Protein AF-A0A2X2UVD4-F1 (afdb_monomer_lite)

Radius of gyration: 29.6 Å; chains: 1; bounding box: 81×45×85 Å

Secondary structure (DSSP, 8-state):
---EEEEESS-GGGT--PPEEEE-PPPTT-SSEEEEEHHHHHHHHSSS--TT-EEEETTEEEEEEEEES-SS-EEEEEPPTT--PPPS-------SS-HHHHHHHHHHHTT-TT-----HHHHHHHHHHHHTHHHHHHHHHHHHHHHHHHHHHTT-HHHHHHHHHHHHHHHHHHHHTT-PPPPPGGG--SSTT-HHHHHHHHHHHHHHHHHHHHS---HHHHHHHHHHHHHHHHHHHHHHHHHHHHHH----SHHHHHHHHHHHHHHHHHHHHHHHHHH-----HHHHHHHHHHHHHHHHHHHHHHHHHTSTTTTTHHHHHHHHTT--

Organism: NCBI:txid1531

Structure (mmCIF, N/CA/C/O backbone):
data_AF-A0A2X2UVD4-F1
#
_entry.id   AF-A0A2X2UVD4-F1
#
loop_
_atom_site.group_PDB
_atom_site.id
_atom_site.type_symbol
_atom_site.label_atom_id
_atom_site.label_alt_id
_atom_site.label_comp_id
_atom_site.label_asym_id
_atom_site.label_entity_id
_atom_site.label_seq_id
_atom_site.pdbx_PDB_ins_code
_atom_site.Cartn_x
_atom_site.Cartn_y
_atom_site.Cartn_z
_atom_site.occupancy
_atom_site.B_iso_or_equiv
_atom_site.auth_seq_id
_atom_site.auth_comp_id
_atom_site.auth_asym_id
_atom_site.auth_atom_id
_atom_site.pdbx_PDB_model_num
ATOM 1 N N . MET A 1 1 ? -3.268 -0.898 34.537 1.00 65.69 1 MET A N 1
ATOM 2 C CA . MET A 1 1 ? -2.758 -1.127 33.171 1.00 65.69 1 MET A CA 1
ATOM 3 C C . MET A 1 1 ? -3.600 -0.281 32.242 1.00 65.69 1 MET A C 1
ATOM 5 O O . MET A 1 1 ? -4.811 -0.281 32.417 1.00 65.69 1 MET A O 1
ATOM 9 N N . ILE A 1 2 ? -2.975 0.483 31.353 1.00 76.50 2 ILE A N 1
ATOM 10 C CA . ILE A 1 2 ? -3.685 1.289 30.356 1.00 76.50 2 ILE A CA 1
ATOM 11 C C . ILE A 1 2 ? -3.611 0.487 29.061 1.00 76.50 2 ILE A C 1
ATOM 13 O O . ILE A 1 2 ? -2.515 0.135 28.635 1.00 76.50 2 ILE A O 1
ATOM 17 N N . ALA A 1 3 ? -4.765 0.130 28.512 1.00 82.44 3 ALA A N 1
ATOM 18 C CA . ALA A 1 3 ? -4.885 -0.533 27.222 1.00 82.44 3 ALA A CA 1
ATOM 19 C C . ALA A 1 3 ? -5.728 0.360 26.316 1.00 82.44 3 ALA A C 1
ATOM 21 O O . ALA A 1 3 ? -6.682 0.982 26.788 1.00 82.44 3 ALA A O 1
ATOM 22 N N . ASP A 1 4 ? -5.369 0.423 25.041 1.00 87.31 4 ASP A N 1
ATOM 23 C CA . ASP A 1 4 ? -6.100 1.210 24.057 1.00 87.31 4 ASP A CA 1
ATOM 24 C C . ASP A 1 4 ? -7.362 0.449 23.621 1.00 87.31 4 ASP A C 1
ATOM 26 O O . ASP A 1 4 ? -7.283 -0.677 23.115 1.00 87.31 4 ASP A O 1
ATOM 30 N N . ALA A 1 5 ? -8.532 1.032 23.884 1.00 88.94 5 ALA A N 1
ATOM 31 C CA . ALA A 1 5 ? -9.825 0.427 23.590 1.00 88.94 5 ALA A CA 1
ATOM 32 C C . ALA A 1 5 ? -10.406 1.007 22.305 1.00 88.94 5 ALA A C 1
ATOM 34 O O . ALA A 1 5 ? -10.943 2.113 22.284 1.00 88.94 5 ALA A O 1
ATOM 35 N N . VAL A 1 6 ? -10.335 0.222 21.232 1.00 89.62 6 VAL A N 1
ATOM 36 C CA . VAL A 1 6 ? -10.859 0.608 19.926 1.00 89.62 6 VAL A CA 1
ATOM 37 C C . VAL A 1 6 ? -12.325 0.205 19.828 1.00 89.62 6 VAL A C 1
ATOM 39 O O . VAL A 1 6 ? -12.680 -0.979 19.802 1.00 89.62 6 VAL A O 1
ATOM 42 N N . LEU A 1 7 ? -13.177 1.224 19.770 1.00 90.25 7 LEU A N 1
ATOM 43 C CA . LEU A 1 7 ? -14.612 1.093 19.564 1.00 90.25 7 LEU A CA 1
ATOM 44 C C . LEU A 1 7 ? -14.908 1.037 18.070 1.00 90.25 7 LEU A C 1
ATOM 46 O O . LEU A 1 7 ? -14.503 1.925 17.321 1.00 90.25 7 LEU A O 1
ATOM 50 N N . VAL A 1 8 ? -15.606 -0.010 17.636 1.00 90.06 8 VAL A N 1
ATOM 51 C CA . VAL A 1 8 ? -15.901 -0.243 16.219 1.00 90.06 8 VAL A CA 1
ATOM 52 C C .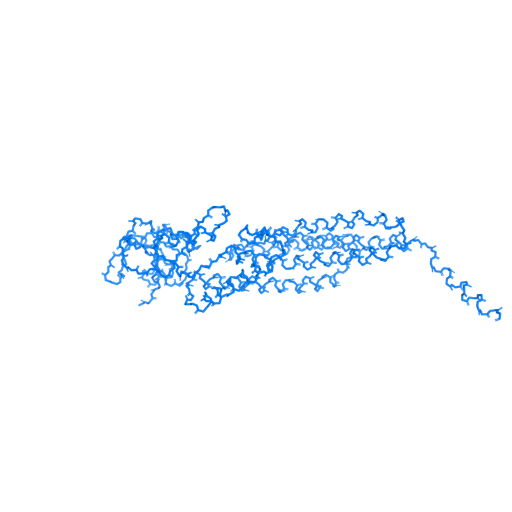 VAL A 1 8 ? -17.382 -0.523 16.034 1.00 90.06 8 VAL A C 1
ATOM 54 O O . VAL A 1 8 ? -18.022 -1.130 16.886 1.00 90.06 8 VAL A O 1
ATOM 57 N N . PHE A 1 9 ? -17.918 -0.105 14.894 1.00 89.75 9 PHE A N 1
ATOM 58 C CA . PHE A 1 9 ? -19.210 -0.557 14.406 1.00 89.75 9 PHE A CA 1
ATOM 59 C C . PHE A 1 9 ? -19.046 -1.038 12.964 1.00 89.75 9 PHE A C 1
ATOM 61 O O . PHE A 1 9 ? -18.646 -0.260 12.100 1.00 89.75 9 PHE A O 1
ATOM 68 N N . GLY A 1 10 ? -19.334 -2.316 12.716 1.00 89.00 10 GLY A N 1
ATOM 69 C CA . GLY A 1 10 ? -19.130 -2.958 11.411 1.00 89.00 10 GLY A CA 1
ATOM 70 C C . GLY A 1 10 ? -18.010 -3.998 11.442 1.00 89.00 10 GLY A C 1
ATOM 71 O O . GLY A 1 10 ? -17.769 -4.618 12.480 1.00 89.00 10 GLY A O 1
ATOM 72 N N . ASP A 1 11 ? -17.345 -4.225 10.308 1.00 88.44 11 ASP A N 1
ATOM 73 C CA . ASP A 1 11 ? -16.245 -5.189 10.227 1.00 88.44 11 ASP A CA 1
ATOM 74 C C . ASP A 1 11 ? -14.942 -4.571 10.759 1.00 88.44 11 ASP A C 1
ATOM 76 O O . ASP A 1 11 ? -14.428 -3.587 10.227 1.00 88.44 11 ASP A O 1
ATOM 80 N N . CYS A 1 12 ? -14.368 -5.165 11.810 1.00 88.19 12 CYS A N 1
ATOM 81 C CA . CYS A 1 12 ? -13.080 -4.725 12.348 1.00 88.19 12 CYS A CA 1
ATOM 82 C C . CYS A 1 12 ? -11.950 -4.825 11.311 1.00 88.19 12 CYS A C 1
ATOM 84 O O . CYS A 1 12 ? -10.985 -4.069 11.391 1.00 88.19 12 CYS A O 1
ATOM 86 N N . ARG A 1 13 ? -12.062 -5.725 10.328 1.00 87.38 13 ARG A N 1
ATOM 87 C CA . ARG A 1 13 ? -11.041 -5.918 9.287 1.00 87.38 13 ARG A CA 1
ATOM 88 C C . ARG A 1 13 ? -10.910 -4.729 8.341 1.00 87.38 13 ARG A C 1
ATOM 90 O O . ARG A 1 13 ? -9.870 -4.593 7.707 1.00 87.38 13 ARG A O 1
ATOM 97 N N . ASP A 1 14 ? -11.904 -3.847 8.284 1.00 84.88 14 ASP A N 1
ATOM 98 C CA . ASP A 1 14 ? -11.819 -2.637 7.463 1.00 84.88 14 ASP A CA 1
ATOM 99 C C . ASP A 1 14 ? -10.817 -1.619 8.032 1.00 84.88 14 ASP A C 1
ATOM 101 O O . ASP A 1 14 ? -10.274 -0.801 7.287 1.00 84.88 14 ASP A O 1
ATOM 105 N N . ILE A 1 15 ? -10.534 -1.679 9.340 1.00 84.62 15 ILE A N 1
ATOM 106 C CA . ILE A 1 15 ? -9.679 -0.710 10.042 1.00 84.62 15 ILE A CA 1
ATOM 107 C C . ILE A 1 15 ? -8.357 -1.293 10.555 1.00 84.62 15 ILE A C 1
ATOM 109 O O . ILE A 1 15 ? -7.512 -0.538 11.033 1.00 84.62 15 ILE A O 1
ATOM 113 N N . THR A 1 16 ? -8.155 -2.609 10.487 1.00 84.38 16 THR A N 1
ATOM 114 C CA . THR A 1 16 ? -6.898 -3.240 10.905 1.00 84.38 16 THR A CA 1
ATOM 115 C C . THR A 1 16 ? -6.519 -4.414 10.013 1.00 84.38 16 THR A C 1
ATOM 117 O O . THR A 1 16 ? -7.356 -5.216 9.608 1.00 84.38 16 THR A O 1
ATOM 120 N N . THR A 1 17 ? -5.218 -4.542 9.760 1.00 82.25 17 THR A N 1
ATOM 121 C CA . THR A 1 17 ? -4.594 -5.682 9.077 1.00 82.25 17 THR A CA 1
ATOM 122 C C . THR A 1 17 ? -3.968 -6.679 10.057 1.00 82.25 17 THR A C 1
ATOM 124 O O . THR A 1 17 ? -3.177 -7.531 9.650 1.00 82.25 17 THR A O 1
ATOM 127 N N . ALA A 1 18 ? -4.281 -6.575 11.355 1.00 85.25 18 ALA A N 1
ATOM 128 C CA . ALA A 1 18 ? -3.698 -7.432 12.378 1.00 85.25 18 ALA A CA 1
ATOM 129 C C . ALA A 1 18 ? -4.021 -8.917 12.135 1.00 85.25 18 ALA A C 1
ATOM 131 O O . ALA A 1 18 ? -5.153 -9.311 11.845 1.00 85.25 18 ALA A O 1
ATOM 132 N N . ILE A 1 19 ? -2.996 -9.759 12.281 1.00 88.38 19 ILE A N 1
ATOM 133 C CA . ILE A 1 19 ? -3.098 -11.203 12.058 1.00 88.38 19 ILE A CA 1
ATOM 134 C C . ILE A 1 19 ? -3.676 -11.862 13.312 1.00 88.38 19 ILE A C 1
ATOM 136 O O . ILE A 1 19 ? -3.118 -11.722 14.400 1.00 88.38 19 ILE A O 1
ATOM 140 N N . MET A 1 20 ? -4.760 -12.624 13.166 1.00 92.75 20 MET A N 1
ATOM 141 C CA . MET A 1 20 ? -5.322 -13.419 14.262 1.00 92.75 20 MET A CA 1
ATOM 142 C C . MET A 1 20 ? -4.413 -14.611 14.581 1.00 92.75 20 MET A C 1
ATOM 144 O O . MET A 1 20 ? -4.066 -15.383 13.691 1.00 92.75 20 MET A O 1
ATOM 148 N N . ILE A 1 21 ? -4.057 -14.774 15.854 1.00 94.00 21 ILE A N 1
ATOM 149 C CA . ILE A 1 21 ? -3.367 -15.963 16.377 1.00 94.00 21 ILE A CA 1
ATOM 150 C C . ILE A 1 21 ? -4.410 -17.019 16.755 1.00 94.00 21 ILE A C 1
ATOM 152 O O . ILE A 1 21 ? -4.291 -18.181 16.379 1.00 94.00 21 ILE A O 1
ATOM 156 N N . TYR A 1 22 ? -5.461 -16.588 17.458 1.00 94.00 22 TYR A N 1
ATOM 157 C CA . TYR A 1 22 ? -6.553 -17.439 17.921 1.00 94.00 22 TYR A CA 1
ATOM 158 C C . TYR A 1 22 ? -7.903 -16.758 17.699 1.00 94.00 22 TYR A C 1
ATOM 160 O O . TYR A 1 22 ? -8.024 -15.545 17.870 1.00 94.00 22 TYR A O 1
ATOM 168 N N . GLY A 1 23 ? -8.934 -17.540 17.375 1.00 94.56 23 GLY A N 1
ATOM 169 C CA . GLY A 1 23 ? -10.308 -17.048 17.239 1.00 94.56 23 GLY A CA 1
ATOM 170 C C . GLY A 1 23 ? -10.490 -16.000 16.133 1.00 94.56 23 GLY A C 1
ATOM 171 O O . GLY A 1 23 ? -9.834 -16.052 15.091 1.00 94.56 23 GLY A O 1
ATOM 172 N N . SER A 1 24 ? -11.402 -15.052 16.350 1.00 93.56 24 SER A N 1
ATOM 173 C CA . SER A 1 24 ? -11.730 -13.992 15.387 1.00 93.56 24 SER A CA 1
ATOM 174 C C . SER A 1 24 ? -12.016 -12.656 16.075 1.00 93.56 24 SER A C 1
ATOM 176 O O . SER A 1 24 ? -12.238 -12.595 17.284 1.00 93.56 24 SER A O 1
ATOM 178 N N . PHE A 1 25 ? -12.053 -11.578 15.289 1.00 94.06 25 PHE A N 1
ATOM 179 C CA . PHE A 1 25 ? -12.653 -10.320 15.733 1.00 94.06 25 PHE A CA 1
ATOM 180 C C . PHE A 1 25 ? -14.136 -10.518 16.101 1.00 94.06 25 PHE A C 1
ATOM 182 O O . PHE A 1 25 ? -14.784 -11.412 15.536 1.00 94.06 25 PHE A O 1
ATOM 189 N N . PRO A 1 26 ? -14.678 -9.720 17.042 1.00 93.31 26 PRO A N 1
ATOM 190 C CA . PRO A 1 26 ? -16.095 -9.768 17.379 1.00 93.31 26 PRO A CA 1
ATOM 191 C C . PRO A 1 26 ? -16.939 -9.373 16.161 1.00 93.31 26 PRO A C 1
ATOM 193 O O . PRO A 1 26 ? -16.714 -8.330 15.542 1.00 93.31 26 PRO A O 1
ATOM 196 N N . ALA A 1 27 ? -17.916 -10.215 15.820 1.00 90.81 27 ALA A N 1
ATOM 197 C CA . ALA A 1 27 ? -18.886 -9.918 14.769 1.00 90.81 27 ALA A CA 1
ATOM 198 C C . ALA A 1 27 ? -19.737 -8.701 15.156 1.00 90.81 27 ALA A C 1
ATOM 200 O O . ALA A 1 27 ? -19.943 -8.464 16.339 1.00 90.81 27 ALA A O 1
ATOM 201 N N . GLN A 1 28 ? -20.303 -7.983 14.183 1.00 87.94 28 GLN A N 1
ATOM 202 C CA . GLN A 1 28 ? -21.104 -6.769 14.419 1.00 87.94 28 GLN A CA 1
ATOM 203 C C . GLN A 1 28 ? -22.229 -6.950 15.461 1.00 87.94 28 GLN A C 1
ATOM 205 O O . GLN A 1 28 ? -22.546 -6.036 16.220 1.00 87.94 28 GLN A O 1
ATOM 210 N N . SER A 1 29 ? -22.829 -8.141 15.524 1.00 88.25 29 SER A N 1
ATOM 211 C CA . SER A 1 29 ? -23.883 -8.477 16.487 1.00 88.25 29 SER A CA 1
ATOM 212 C C . SER A 1 29 ? -23.370 -8.849 17.885 1.00 88.25 29 SER A C 1
ATOM 214 O O . SER A 1 29 ? -24.167 -8.953 18.815 1.00 88.25 29 SER A O 1
ATOM 216 N N . ASP A 1 30 ? -22.069 -9.091 18.060 1.00 90.19 30 ASP A N 1
ATOM 217 C CA . ASP A 1 30 ? -21.481 -9.539 19.324 1.00 90.19 30 ASP A CA 1
ATOM 218 C C . ASP A 1 30 ? -21.046 -8.360 20.194 1.00 90.19 30 ASP A C 1
ATOM 220 O O . ASP A 1 30 ? -19.895 -7.933 20.206 1.00 90.19 30 ASP A O 1
ATOM 224 N N . GLN A 1 31 ? -22.005 -7.870 20.973 1.00 86.12 31 GLN A N 1
ATOM 225 C CA . GLN A 1 31 ? -21.834 -6.753 21.905 1.00 86.12 31 GLN A CA 1
ATOM 226 C C . GLN A 1 31 ? -21.163 -7.167 23.225 1.00 86.12 31 GLN A C 1
ATOM 228 O O . GLN A 1 31 ? -20.812 -6.321 24.040 1.00 86.12 31 GLN A O 1
ATOM 233 N N . SER A 1 32 ? -20.999 -8.473 23.452 1.00 90.75 32 SER A N 1
ATOM 234 C CA . SER A 1 32 ? -20.383 -9.032 24.664 1.00 90.75 32 SER A CA 1
ATOM 235 C C . SER A 1 32 ? -18.941 -9.486 24.445 1.00 90.75 32 SER A C 1
ATOM 237 O O . SER A 1 32 ? -18.229 -9.793 25.401 1.00 90.75 32 SER A O 1
ATOM 239 N N . GLY A 1 33 ? -18.526 -9.574 23.183 1.00 93.56 33 GLY A N 1
ATOM 240 C CA . GLY A 1 33 ? -17.227 -10.069 22.775 1.00 93.56 33 GLY A CA 1
ATOM 241 C C . GLY A 1 33 ? -16.197 -8.961 22.612 1.00 93.56 33 GLY A C 1
ATOM 242 O O . GLY A 1 33 ? -16.516 -7.830 22.251 1.00 93.56 33 GLY A O 1
ATOM 243 N N . CYS A 1 34 ? -14.934 -9.316 22.810 1.00 94.81 34 CYS A N 1
ATOM 244 C CA . CYS A 1 34 ? -13.805 -8.469 22.450 1.00 94.81 34 CYS A CA 1
ATOM 245 C C . CYS A 1 34 ? -12.677 -9.292 21.823 1.00 94.81 34 CYS A C 1
ATOM 247 O O . CYS A 1 34 ? -12.513 -10.475 22.127 1.00 94.81 34 CYS A O 1
ATOM 249 N N . ALA A 1 35 ? -11.862 -8.660 20.986 1.00 96.06 35 ALA A N 1
ATOM 250 C CA . ALA A 1 35 ? -10.576 -9.215 20.571 1.00 96.06 35 ALA A CA 1
ATOM 251 C C . ALA A 1 35 ? -9.449 -8.459 21.275 1.00 96.06 35 ALA A C 1
ATOM 253 O O . ALA A 1 35 ? -9.527 -7.239 21.401 1.00 96.06 35 ALA A O 1
ATOM 254 N N . VAL A 1 36 ? -8.417 -9.165 21.734 1.00 96.50 36 VAL A N 1
ATOM 255 C CA . VAL A 1 36 ? -7.304 -8.585 22.509 1.00 96.50 36 VAL A CA 1
ATOM 256 C C . VAL A 1 36 ? -5.968 -8.822 21.813 1.00 96.50 36 VAL A C 1
ATOM 258 O O . VAL A 1 36 ? -5.793 -9.831 21.129 1.00 96.50 36 VAL A O 1
ATOM 261 N N . SER A 1 37 ? -5.014 -7.910 21.978 1.00 95.88 37 SER A N 1
ATOM 262 C CA . SER A 1 37 ? -3.665 -8.108 21.451 1.00 95.88 37 SER A CA 1
ATOM 263 C C . SER A 1 37 ? -2.920 -9.195 22.227 1.00 95.88 37 SER A C 1
ATOM 265 O O . SER A 1 37 ? -3.195 -9.445 23.404 1.00 95.88 37 SER A O 1
ATOM 267 N N . SER A 1 38 ? -1.937 -9.835 21.592 1.00 95.50 38 SER A N 1
ATOM 268 C CA . SER A 1 38 ? -1.054 -10.802 22.254 1.00 95.50 38 SER A CA 1
ATOM 269 C C . SER A 1 38 ? -0.316 -10.203 23.453 1.00 95.50 38 SER A C 1
ATOM 271 O O . SER A 1 38 ? -0.179 -10.877 24.474 1.00 95.50 38 SER A O 1
ATOM 273 N N . GLY A 1 39 ? 0.109 -8.938 23.361 1.00 94.12 39 GLY A N 1
ATOM 274 C CA . GLY A 1 39 ? 0.748 -8.228 24.467 1.00 94.12 39 GLY A CA 1
ATOM 275 C C . GLY A 1 39 ? -0.204 -7.969 25.633 1.00 94.12 39 GLY A C 1
ATOM 276 O O . GLY A 1 39 ? 0.165 -8.194 26.789 1.00 94.12 39 GLY A O 1
ATOM 277 N N . LEU A 1 40 ? -1.456 -7.586 25.348 1.00 95.44 40 LEU A N 1
ATOM 278 C CA . LEU A 1 40 ? -2.485 -7.415 26.378 1.00 95.44 40 LEU A CA 1
ATOM 279 C C . LEU A 1 40 ? -2.834 -8.750 27.043 1.00 95.44 40 LEU A C 1
ATOM 281 O O . LEU A 1 40 ? -2.930 -8.820 28.268 1.00 95.44 40 LEU A O 1
ATOM 285 N N . ALA A 1 41 ? -2.985 -9.810 26.246 1.00 96.00 41 ALA A N 1
ATOM 286 C CA . ALA A 1 41 ? -3.306 -11.142 26.739 1.00 96.00 41 ALA A CA 1
ATOM 287 C C . ALA A 1 41 ? -2.235 -11.659 27.709 1.00 96.00 41 ALA A C 1
ATOM 289 O O . ALA A 1 41 ? -2.536 -12.039 28.843 1.00 96.00 41 ALA A O 1
ATOM 290 N N . PHE A 1 42 ? -0.967 -11.578 27.301 1.00 94.94 42 PHE A N 1
ATOM 291 C CA . PHE A 1 42 ? 0.152 -11.972 28.148 1.00 94.94 42 PHE A CA 1
ATOM 292 C C . PHE A 1 42 ? 0.246 -11.114 29.415 1.00 94.94 42 PHE A C 1
ATOM 294 O O . PHE A 1 42 ? 0.492 -11.638 30.497 1.00 94.94 42 PHE A O 1
ATOM 301 N N . SER A 1 43 ? -0.015 -9.810 29.315 1.00 94.38 43 SER A N 1
ATOM 302 C CA . SER A 1 43 ? 0.066 -8.907 30.465 1.00 94.38 43 SER A CA 1
ATOM 303 C C . SER A 1 43 ? -1.043 -9.143 31.500 1.00 94.38 43 SER A C 1
ATOM 305 O O . SER A 1 43 ? -0.812 -8.941 32.691 1.00 94.38 43 SER A O 1
ATOM 307 N N . LEU A 1 44 ? -2.245 -9.551 31.073 1.00 94.38 44 LEU A N 1
ATOM 308 C CA . LEU A 1 44 ? -3.380 -9.799 31.972 1.00 94.38 44 LEU A CA 1
ATOM 309 C C . LEU A 1 44 ? -3.421 -11.231 32.518 1.00 94.38 44 LEU A C 1
ATOM 311 O O . LEU A 1 44 ? -3.730 -11.418 33.693 1.00 94.38 44 LEU A O 1
ATOM 315 N N . TRP A 1 45 ? -3.126 -12.232 31.685 1.00 95.44 45 TRP A N 1
ATOM 316 C CA . TRP A 1 45 ? -3.301 -13.650 32.028 1.00 95.44 45 TRP A CA 1
ATOM 317 C C . TRP A 1 45 ? -2.002 -14.467 32.009 1.00 95.44 45 TRP A C 1
ATOM 319 O O . TRP A 1 45 ? -2.027 -15.644 32.359 1.00 95.44 45 TRP A O 1
ATOM 329 N N . GLY A 1 46 ? -0.871 -13.894 31.588 1.00 94.69 46 GLY A N 1
ATOM 330 C CA . GLY A 1 46 ? 0.395 -14.626 31.434 1.00 94.69 46 GLY A CA 1
ATOM 331 C C . GLY A 1 46 ? 0.411 -15.620 30.264 1.00 94.69 46 GLY A C 1
ATOM 332 O O . GLY A 1 46 ? 1.342 -16.412 30.150 1.00 94.69 46 GLY A O 1
ATOM 333 N N . SER A 1 47 ? -0.610 -15.603 29.402 1.00 94.06 47 SER A N 1
ATOM 334 C CA . SER A 1 47 ? -0.774 -16.515 28.264 1.00 94.06 47 SER A CA 1
ATOM 335 C C . SER A 1 47 ? -1.476 -15.818 27.096 1.00 94.06 47 SER A C 1
ATOM 337 O O . SER A 1 47 ? -2.161 -14.814 27.278 1.00 94.06 47 SER A O 1
ATOM 339 N N . THR A 1 48 ? -1.315 -16.361 25.888 1.00 92.88 48 THR A N 1
ATOM 340 C CA . THR A 1 48 ? -2.066 -15.945 24.688 1.00 92.88 48 THR A CA 1
ATOM 341 C C . THR A 1 48 ? -3.277 -16.840 24.410 1.00 92.88 48 THR A C 1
ATOM 343 O O . THR A 1 48 ? -4.144 -16.470 23.624 1.00 92.88 48 THR A O 1
ATOM 346 N N . GLU A 1 49 ? -3.394 -17.985 25.086 1.00 94.50 49 GLU A N 1
ATOM 347 C CA . GLU A 1 49 ? -4.544 -18.893 24.995 1.00 94.50 49 GLU A CA 1
ATOM 348 C C . GLU A 1 49 ? -5.642 -18.468 25.979 1.00 94.50 49 GLU A C 1
ATOM 350 O O . GLU A 1 49 ? -5.886 -19.105 27.000 1.00 94.50 49 GLU A O 1
ATOM 355 N N . VAL A 1 50 ? -6.280 -17.333 25.692 1.00 95.62 50 VAL A N 1
ATOM 356 C CA . VAL A 1 50 ? -7.222 -16.663 26.611 1.00 95.62 50 VAL A CA 1
ATOM 357 C C . VAL A 1 50 ? -8.652 -16.601 26.071 1.00 95.62 50 VAL A C 1
ATOM 359 O O . VAL A 1 50 ? -9.465 -15.805 26.534 1.00 95.62 50 VAL A O 1
ATOM 362 N N . LEU A 1 51 ? -8.974 -17.429 25.072 1.00 96.44 51 LEU A N 1
ATOM 363 C CA . LEU A 1 51 ? -10.310 -17.474 24.474 1.00 96.44 51 LEU A CA 1
ATOM 364 C C . LEU A 1 51 ? -11.380 -17.790 25.529 1.00 96.44 51 LEU A C 1
ATOM 366 O O . LEU A 1 51 ? -11.239 -18.712 26.328 1.00 96.44 51 LEU A O 1
ATOM 370 N N . GLY A 1 52 ? -12.469 -17.026 25.509 1.00 95.25 52 GLY A N 1
ATOM 371 C CA . GLY A 1 52 ? -13.593 -17.166 26.431 1.00 95.25 52 GLY A CA 1
ATOM 372 C C . GLY A 1 52 ? -13.350 -16.614 27.836 1.00 95.25 52 GLY A C 1
ATOM 373 O O . GLY A 1 52 ? -14.288 -16.606 28.631 1.00 95.25 52 GLY A O 1
ATOM 374 N N . LEU A 1 53 ? -12.148 -16.125 28.163 1.00 96.25 53 LEU A N 1
ATOM 375 C CA . LEU A 1 53 ? -11.901 -15.518 29.470 1.00 96.25 53 LEU A CA 1
ATOM 376 C C . LEU A 1 53 ? -12.593 -14.149 29.589 1.00 96.25 53 LEU A C 1
ATOM 378 O O . LEU A 1 53 ? -12.684 -13.416 28.597 1.00 96.25 53 LEU A O 1
ATOM 382 N N . PRO A 1 54 ? -13.087 -13.792 30.790 1.00 95.44 54 PRO A N 1
ATOM 383 C CA . PRO A 1 54 ? -13.720 -12.506 31.024 1.00 95.44 54 PRO A CA 1
ATOM 384 C C . PRO A 1 54 ? -12.680 -11.392 31.203 1.00 95.44 54 PRO A C 1
ATOM 386 O O . PRO A 1 54 ? -11.684 -11.557 31.910 1.00 95.44 54 PRO A O 1
ATOM 389 N N . ILE A 1 55 ? -12.958 -10.225 30.632 1.00 93.75 55 ILE A N 1
ATOM 390 C CA . ILE A 1 55 ? -12.227 -8.974 30.843 1.00 93.75 55 ILE A CA 1
ATOM 391 C C . ILE A 1 55 ? -13.202 -7.893 31.306 1.00 93.75 55 ILE A C 1
ATOM 393 O O . ILE A 1 55 ? -14.309 -7.766 30.783 1.00 93.75 55 ILE A O 1
ATOM 397 N N . LYS A 1 56 ? -12.801 -7.107 32.308 1.00 92.19 56 LYS A N 1
ATOM 398 C CA . LYS A 1 56 ? -13.610 -6.000 32.820 1.00 92.19 56 LYS A CA 1
ATOM 399 C C . LYS A 1 56 ? -13.143 -4.686 32.199 1.00 92.19 56 LYS A C 1
ATOM 401 O O . LYS A 1 56 ? -12.016 -4.266 32.444 1.00 92.19 56 LYS A O 1
ATOM 406 N N . ILE A 1 57 ? -14.017 -4.041 31.433 1.00 87.25 57 ILE A N 1
ATOM 407 C CA . ILE A 1 57 ? -13.768 -2.766 30.750 1.00 87.25 57 ILE A CA 1
ATOM 408 C C . ILE A 1 57 ? -14.800 -1.766 31.268 1.00 87.25 57 ILE A C 1
ATOM 410 O O . ILE A 1 57 ? -15.997 -2.022 31.175 1.00 87.25 57 ILE A O 1
ATOM 414 N N . GLU A 1 58 ? -14.343 -0.666 31.873 1.00 83.44 58 GLU A N 1
ATOM 415 C CA . GLU A 1 58 ? -15.212 0.414 32.385 1.00 83.44 58 GLU A CA 1
ATOM 416 C C . GLU A 1 58 ? -16.365 -0.068 33.293 1.00 83.44 58 GLU A C 1
ATOM 418 O O . GLU A 1 58 ? -17.442 0.513 33.343 1.00 83.44 58 GLU A O 1
ATOM 423 N N . GLY A 1 59 ? -16.149 -1.161 34.034 1.00 83.62 59 GLY A N 1
ATOM 424 C CA . GLY A 1 59 ? -17.162 -1.746 34.919 1.00 83.62 59 GLY A CA 1
ATOM 425 C C . GLY A 1 59 ? -17.946 -2.916 34.317 1.00 83.62 59 GLY A C 1
ATOM 426 O O . GLY A 1 59 ? -18.431 -3.749 35.083 1.00 83.62 59 GLY A O 1
ATOM 427 N N . ASN A 1 60 ? -17.983 -3.040 32.990 1.00 88.75 60 ASN A N 1
ATOM 428 C CA . ASN A 1 60 ? -18.713 -4.075 32.260 1.00 88.75 60 ASN A CA 1
ATOM 429 C C . ASN A 1 60 ? -17.826 -5.287 31.956 1.00 88.75 60 ASN A C 1
ATOM 431 O O . ASN A 1 60 ? -16.617 -5.153 31.769 1.00 88.75 60 ASN A O 1
ATOM 435 N N . VAL A 1 61 ? -18.423 -6.479 31.919 1.00 92.81 61 VAL A N 1
ATOM 436 C CA . VAL A 1 61 ? -17.710 -7.732 31.635 1.00 92.81 61 VAL A CA 1
ATOM 437 C C . VAL A 1 61 ? -17.897 -8.108 30.171 1.00 92.81 61 VAL A C 1
ATOM 439 O O . VAL A 1 61 ? -19.025 -8.253 29.707 1.00 92.81 61 VAL A O 1
ATOM 442 N N . PHE A 1 62 ? -16.781 -8.306 29.478 1.00 94.75 62 PHE A N 1
ATOM 443 C CA . PHE A 1 62 ? -16.708 -8.788 28.103 1.00 94.75 62 PHE A CA 1
ATOM 444 C C . PHE A 1 62 ? -15.943 -10.109 28.053 1.00 94.75 62 PHE A C 1
ATOM 446 O O . PHE A 1 62 ? -15.192 -10.425 28.972 1.00 94.75 62 PHE A O 1
ATOM 453 N N . TYR A 1 63 ? -16.114 -10.876 26.980 1.00 96.12 63 TYR A N 1
ATOM 454 C CA . TYR A 1 63 ? -15.471 -12.176 26.800 1.00 96.12 63 TYR A CA 1
ATOM 455 C C . TYR A 1 63 ? -14.557 -12.178 25.581 1.00 96.12 63 TYR A C 1
ATOM 457 O O . TYR A 1 63 ? -14.936 -11.726 24.498 1.00 96.12 63 TYR A O 1
ATOM 465 N N . VAL A 1 64 ? -13.357 -12.737 25.729 1.00 97.12 64 VAL A N 1
ATOM 466 C CA . VAL A 1 64 ? -12.387 -12.786 24.632 1.00 97.12 64 VAL A CA 1
ATOM 467 C C . VAL A 1 64 ? -12.866 -13.734 23.525 1.00 97.12 64 VAL A C 1
ATOM 469 O O . VAL A 1 64 ? -13.052 -14.930 23.747 1.00 97.12 64 VAL A O 1
ATOM 472 N N . ARG A 1 65 ? -13.039 -13.211 22.309 1.00 96.69 65 ARG A N 1
ATOM 473 C CA . ARG A 1 65 ? -13.390 -13.969 21.092 1.00 96.69 65 ARG A CA 1
ATOM 474 C C . ARG A 1 65 ? -12.191 -14.306 20.223 1.00 96.69 65 ARG A C 1
ATOM 476 O O . ARG A 1 65 ? -12.239 -15.265 19.455 1.00 96.69 65 ARG A O 1
ATOM 483 N N . GLY A 1 66 ? -11.122 -13.530 20.348 1.00 96.25 66 GLY A N 1
ATOM 484 C CA . GLY A 1 66 ? -9.923 -13.710 19.555 1.00 96.25 66 GLY A CA 1
ATOM 485 C C . GLY A 1 66 ? -8.723 -12.982 20.132 1.00 96.25 66 GLY A C 1
ATOM 486 O O . GLY A 1 66 ? -8.861 -12.026 20.897 1.00 96.25 66 GLY A O 1
ATOM 487 N N . VAL A 1 67 ? -7.545 -13.452 19.737 1.00 96.81 67 VAL A N 1
ATOM 488 C CA . VAL A 1 67 ? -6.255 -12.859 20.084 1.00 96.81 67 VAL A CA 1
ATOM 489 C C . VAL A 1 67 ? -5.506 -12.550 18.799 1.00 96.81 67 VAL A C 1
ATOM 491 O O . VAL A 1 67 ? -5.257 -13.459 18.005 1.00 96.81 67 VAL A O 1
ATOM 494 N N . PHE A 1 68 ? -5.168 -11.282 18.577 1.00 94.94 68 PHE A N 1
ATOM 495 C CA . PHE A 1 68 ? -4.423 -10.832 17.399 1.00 94.94 68 PHE A CA 1
ATOM 496 C C . PHE A 1 68 ? -2.970 -10.503 17.745 1.00 94.94 68 PHE A C 1
ATOM 498 O O . PHE A 1 68 ? -2.637 -10.173 18.884 1.00 94.94 68 PHE A O 1
ATOM 505 N N . LYS A 1 69 ? -2.085 -10.622 16.757 1.00 92.44 69 LYS A N 1
ATOM 506 C CA . LYS A 1 69 ? -0.649 -10.405 16.912 1.00 92.44 69 LYS A CA 1
ATOM 507 C C . LYS A 1 69 ? -0.337 -8.911 16.952 1.00 92.44 69 LYS A C 1
ATOM 509 O O . LYS A 1 69 ? -0.259 -8.270 15.911 1.00 92.44 69 LYS A O 1
ATOM 514 N N . GLU A 1 70 ? -0.122 -8.397 18.153 1.00 90.12 70 GLU A N 1
ATOM 515 C CA . GLU A 1 70 ? 0.380 -7.049 18.423 1.00 90.12 70 GLU A CA 1
ATOM 516 C C . GLU A 1 70 ? 0.989 -7.029 19.837 1.00 90.12 70 GLU A C 1
ATOM 518 O O . GLU A 1 70 ? 0.451 -7.654 20.761 1.00 90.12 70 GLU A O 1
ATOM 523 N N . GLU A 1 71 ? 2.148 -6.387 19.998 1.00 88.56 71 GLU A N 1
ATOM 524 C CA . GLU A 1 71 ? 2.820 -6.259 21.303 1.00 88.56 71 GLU A CA 1
ATOM 525 C C . GLU A 1 71 ? 2.202 -5.142 22.149 1.00 88.56 71 GLU A C 1
ATOM 527 O O . GLU A 1 71 ? 2.097 -5.277 23.367 1.00 88.56 71 GLU A O 1
ATOM 532 N N . GLU A 1 72 ? 1.730 -4.074 21.506 1.00 89.25 72 GLU A N 1
ATOM 533 C CA . GLU A 1 72 ? 1.048 -2.979 22.186 1.00 89.25 72 GLU A CA 1
ATOM 534 C C . GLU A 1 72 ? -0.287 -3.455 22.791 1.00 89.25 72 GLU A C 1
ATOM 536 O O . GLU A 1 72 ? -1.030 -4.217 22.154 1.00 89.25 72 GLU A O 1
ATOM 541 N N . PRO A 1 73 ? -0.624 -3.047 24.027 1.00 92.31 73 PRO A N 1
ATOM 542 C CA . PRO A 1 73 ? -1.849 -3.467 24.692 1.00 92.31 73 PRO A CA 1
ATOM 543 C C . PRO A 1 73 ? -3.072 -2.789 24.058 1.00 92.31 73 PRO A C 1
ATOM 545 O O . PRO A 1 73 ? -3.406 -1.650 24.387 1.00 92.31 73 PRO A O 1
ATOM 548 N N . ARG A 1 74 ? -3.769 -3.508 23.171 1.00 92.31 74 ARG A N 1
ATOM 549 C CA . ARG A 1 74 ? -4.954 -3.027 22.449 1.00 92.31 74 ARG A CA 1
ATOM 550 C C . ARG A 1 74 ? -6.093 -4.036 22.524 1.00 92.31 74 ARG A C 1
ATOM 552 O O . ARG A 1 74 ? -5.864 -5.247 22.567 1.00 92.31 74 ARG A O 1
ATOM 559 N N . LEU A 1 75 ? -7.325 -3.540 22.507 1.00 93.56 75 LEU A N 1
ATOM 560 C CA . LEU A 1 75 ? -8.527 -4.359 22.384 1.00 93.56 75 LEU A CA 1
ATOM 561 C C . LEU A 1 75 ? -9.531 -3.742 21.404 1.00 93.56 75 LEU A C 1
ATOM 563 O O . LEU A 1 75 ? -9.633 -2.524 21.299 1.00 93.56 75 LEU A O 1
ATOM 567 N N . PHE A 1 76 ? -10.303 -4.592 20.733 1.00 93.25 76 PHE A N 1
ATOM 568 C CA . PHE A 1 76 ? -11.414 -4.202 19.864 1.00 93.25 76 PHE A CA 1
ATOM 569 C C . PHE A 1 76 ? -12.736 -4.671 20.466 1.00 93.25 76 PHE A C 1
ATOM 571 O O . PHE A 1 76 ? -12.862 -5.848 20.825 1.00 93.25 76 PHE A O 1
ATOM 578 N N . ARG A 1 77 ? -13.731 -3.778 20.531 1.00 92.44 77 ARG A N 1
ATOM 579 C CA . ARG A 1 77 ? -15.117 -4.120 20.894 1.00 92.44 77 ARG A CA 1
ATOM 580 C C . ARG A 1 77 ? -16.123 -3.475 19.947 1.00 92.44 77 ARG A C 1
ATOM 582 O O . ARG A 1 77 ? -15.871 -2.397 19.409 1.00 92.44 77 ARG A O 1
ATOM 589 N N . GLN A 1 78 ? -17.269 -4.131 19.788 1.00 92.19 78 GLN A N 1
ATOM 590 C CA . GLN A 1 78 ? -18.386 -3.571 19.038 1.00 92.19 78 GLN A CA 1
ATOM 591 C C . GLN A 1 78 ? -19.142 -2.539 19.876 1.00 92.19 78 GLN A C 1
ATOM 593 O O . GLN A 1 78 ? -19.224 -2.634 21.106 1.00 92.19 78 GLN A O 1
ATOM 598 N N . VAL A 1 79 ? -19.684 -1.544 19.186 1.00 89.38 79 VAL A N 1
ATOM 599 C CA . VAL A 1 79 ? -20.635 -0.576 19.729 1.00 89.38 79 VAL A CA 1
ATOM 600 C C . VAL A 1 79 ? -22.044 -0.975 19.289 1.00 89.38 79 VAL A C 1
ATOM 602 O O . VAL A 1 79 ? -22.239 -1.544 18.211 1.00 89.38 79 VAL A O 1
ATOM 605 N N . GLN A 1 80 ? -23.044 -0.703 20.126 1.00 82.94 80 GLN A N 1
ATOM 606 C CA . GLN A 1 80 ? -24.445 -0.948 19.777 1.00 82.94 80 GLN A CA 1
ATOM 607 C C . GLN A 1 80 ? -24.903 0.037 18.698 1.00 82.94 80 GLN A C 1
ATOM 609 O O . GLN A 1 80 ? -24.536 1.208 18.738 1.00 82.94 80 GLN A O 1
ATOM 614 N N . ALA A 1 81 ? -25.751 -0.413 17.769 1.00 75.88 81 ALA A N 1
ATOM 615 C CA . ALA A 1 81 ? -26.255 0.426 16.675 1.00 75.88 81 ALA A CA 1
ATOM 616 C C . ALA A 1 81 ? -26.997 1.686 17.167 1.00 75.88 81 ALA A C 1
ATOM 618 O O . ALA A 1 81 ? -26.977 2.720 16.511 1.00 75.88 81 ALA A O 1
ATOM 619 N N . GLU A 1 82 ? -27.631 1.600 18.336 1.00 76.94 82 GLU A N 1
ATOM 620 C CA . GLU A 1 82 ? -28.394 2.685 18.969 1.00 76.94 82 GLU A CA 1
ATOM 621 C C . GLU A 1 82 ? -27.551 3.509 19.955 1.00 76.94 82 GLU A C 1
ATOM 623 O O . GLU A 1 82 ? -28.066 4.398 20.640 1.00 76.94 82 GLU A O 1
ATOM 628 N N . SER A 1 83 ? -26.255 3.205 20.065 1.00 76.50 83 SER A N 1
ATOM 629 C CA . SER A 1 83 ? -25.361 3.911 20.972 1.00 76.50 83 SER A CA 1
ATOM 630 C C . SER A 1 83 ? -25.237 5.379 20.583 1.00 76.50 83 SER A C 1
ATOM 632 O O . SER A 1 83 ? -25.114 5.735 19.413 1.00 76.50 83 SER A O 1
ATOM 634 N N . LYS A 1 84 ? -25.213 6.240 21.603 1.00 72.69 84 LYS A N 1
ATOM 635 C CA . LYS A 1 84 ? -24.906 7.667 21.453 1.00 72.69 84 LYS A CA 1
ATOM 636 C C . LYS A 1 84 ? -23.409 7.960 21.567 1.00 72.69 84 LYS A C 1
ATOM 638 O O . LYS A 1 84 ? -23.034 9.128 21.531 1.00 72.69 84 LYS A O 1
ATOM 643 N N . GLU A 1 85 ? -22.571 6.937 21.753 1.00 75.50 85 GLU A N 1
ATOM 644 C CA . GLU A 1 85 ? -21.115 7.098 21.789 1.00 75.50 85 GLU A CA 1
ATOM 645 C C . GLU A 1 85 ? -20.626 7.592 20.415 1.00 75.50 85 GLU A C 1
ATOM 647 O O . GLU A 1 85 ? -20.795 6.883 19.420 1.00 75.50 85 GLU A O 1
ATOM 652 N N . PRO A 1 86 ? -20.049 8.804 20.321 1.00 75.12 86 PRO A N 1
ATOM 653 C CA . PRO A 1 86 ? -19.570 9.319 19.049 1.00 75.12 86 PRO A CA 1
ATOM 654 C C . PRO A 1 86 ? -18.329 8.538 18.607 1.00 75.12 86 PRO A C 1
ATOM 656 O O . PRO A 1 86 ? -17.338 8.463 19.332 1.00 75.12 86 PRO A O 1
ATOM 659 N N . LEU A 1 87 ? -18.371 7.981 17.396 1.00 82.75 87 LEU A N 1
ATOM 660 C CA . LEU A 1 87 ? -17.195 7.412 16.742 1.00 82.75 87 LEU A CA 1
ATOM 661 C C . LEU A 1 87 ? -16.439 8.519 16.005 1.00 82.75 87 LEU A C 1
ATOM 663 O O . LEU A 1 87 ? -17.031 9.297 15.259 1.00 82.75 87 LEU A O 1
ATOM 667 N N . SER A 1 88 ? -15.123 8.575 16.199 1.00 78.75 88 SER A N 1
ATOM 668 C CA . SER A 1 88 ? -14.289 9.663 15.672 1.00 78.75 88 SER A CA 1
ATOM 669 C C . SER A 1 88 ? -14.105 9.623 14.154 1.00 78.75 88 SER A C 1
ATOM 671 O O . SER A 1 88 ? -13.846 10.657 13.550 1.00 78.75 88 SER A O 1
ATOM 673 N N . ASN A 1 89 ? -14.201 8.439 13.539 1.00 84.06 89 ASN A N 1
ATOM 674 C CA . ASN A 1 89 ? -13.901 8.226 12.125 1.00 84.06 89 ASN A CA 1
ATOM 675 C C . ASN A 1 89 ? -14.904 7.263 11.482 1.00 84.06 89 ASN A C 1
ATOM 677 O O . ASN A 1 89 ? -15.420 6.358 12.136 1.00 84.06 89 ASN A O 1
ATOM 681 N N . MET A 1 90 ? -15.116 7.423 10.176 1.00 84.69 90 MET A N 1
ATOM 682 C CA . MET A 1 90 ? -15.936 6.540 9.349 1.00 84.69 90 MET A CA 1
ATOM 683 C C . MET A 1 90 ? -15.168 6.172 8.081 1.00 84.69 90 MET A C 1
ATOM 685 O O . MET A 1 90 ? -14.552 7.029 7.449 1.00 84.69 90 MET A O 1
ATOM 689 N N . GLN A 1 91 ? -15.223 4.898 7.697 1.00 85.81 91 GLN A N 1
ATOM 690 C CA . GLN A 1 91 ? -14.674 4.408 6.439 1.00 85.81 91 GLN A CA 1
ATOM 691 C C . GLN A 1 91 ? -15.817 4.013 5.516 1.00 85.81 91 GLN A C 1
ATOM 693 O O . GLN A 1 91 ? -16.696 3.244 5.894 1.00 85.81 91 GLN A O 1
ATOM 698 N N . LEU A 1 92 ? -15.798 4.558 4.305 1.00 85.81 92 LEU A N 1
ATOM 699 C CA . LEU A 1 92 ? -16.790 4.278 3.280 1.00 85.81 92 LEU A CA 1
ATOM 700 C C . LEU A 1 92 ? -16.100 3.567 2.124 1.00 85.81 92 LEU A C 1
ATOM 702 O O . LEU A 1 92 ? -15.148 4.096 1.551 1.00 85.81 92 LEU A O 1
ATOM 706 N N . ASN A 1 93 ? -16.587 2.378 1.782 1.00 83.88 93 ASN A N 1
ATOM 707 C CA . ASN A 1 93 ? -16.100 1.621 0.641 1.00 83.88 93 ASN A CA 1
ATOM 708 C C . ASN A 1 93 ? -17.174 1.605 -0.451 1.00 83.88 93 ASN A C 1
ATOM 710 O O . ASN A 1 93 ? -18.286 1.123 -0.237 1.00 83.88 93 ASN A O 1
ATOM 714 N N . PHE A 1 94 ? -16.839 2.146 -1.620 1.00 83.19 94 PHE A N 1
ATOM 715 C CA . PHE A 1 94 ? -17.718 2.179 -2.783 1.00 83.19 94 PHE A CA 1
ATOM 716 C C . PHE A 1 94 ? -17.050 1.451 -3.942 1.00 83.19 94 PHE A C 1
ATOM 718 O O . PHE A 1 94 ? -15.891 1.706 -4.262 1.00 83.19 94 PHE A O 1
ATOM 725 N N . SER A 1 95 ? -17.801 0.593 -4.626 1.00 77.38 95 SER A N 1
ATOM 726 C CA . SER A 1 95 ? -17.341 -0.038 -5.859 1.00 77.38 95 SER A CA 1
ATOM 727 C C . SER A 1 95 ? -17.524 0.889 -7.071 1.00 77.38 95 SER A C 1
ATOM 729 O O . SER A 1 95 ? -18.555 1.554 -7.233 1.00 77.38 95 SER A O 1
ATOM 731 N N . GLY A 1 96 ? -16.530 0.909 -7.962 1.00 71.88 96 GLY A N 1
ATOM 732 C CA . GLY A 1 96 ? -16.570 1.647 -9.229 1.00 71.88 96 GLY A CA 1
ATOM 733 C C . GLY A 1 96 ? -16.054 3.089 -9.149 1.00 71.88 96 GLY A C 1
ATOM 734 O O . GLY A 1 96 ? -15.251 3.434 -8.289 1.00 71.88 96 GLY A O 1
ATOM 735 N N . THR A 1 97 ? -16.477 3.925 -10.099 1.00 70.19 97 THR A N 1
ATOM 736 C CA . THR A 1 97 ? -16.003 5.310 -10.268 1.00 70.19 97 THR A CA 1
ATOM 737 C C . THR A 1 97 ? -16.891 6.326 -9.539 1.00 70.19 97 THR A C 1
ATOM 739 O O . THR A 1 97 ? -18.060 6.048 -9.263 1.00 70.19 97 THR A O 1
ATOM 742 N N . GLY A 1 98 ? -16.359 7.524 -9.268 1.00 74.50 98 GLY A N 1
ATOM 743 C CA . GLY A 1 98 ? -17.096 8.605 -8.590 1.00 74.50 98 GLY A CA 1
ATOM 744 C C . GLY A 1 98 ? -17.314 8.345 -7.097 1.00 74.50 98 GLY A C 1
ATOM 745 O O . GLY A 1 98 ? -18.399 8.566 -6.556 1.00 74.50 98 GLY A O 1
ATOM 746 N N . THR A 1 99 ? -16.309 7.766 -6.436 1.00 79.69 99 THR A N 1
ATOM 747 C CA . THR A 1 99 ? -16.375 7.392 -5.017 1.00 79.69 99 THR A CA 1
ATOM 748 C C . THR A 1 99 ? -16.518 8.615 -4.113 1.00 79.69 99 THR A C 1
ATOM 750 O O . THR A 1 99 ? -17.237 8.549 -3.118 1.00 79.69 99 THR A O 1
ATOM 753 N N . SER A 1 100 ? -15.905 9.742 -4.478 1.00 77.50 100 SER A N 1
ATOM 754 C CA . SER A 1 100 ? -15.953 10.990 -3.717 1.00 77.50 100 SER A CA 1
ATOM 755 C C . SER A 1 100 ? -17.331 11.651 -3.770 1.00 77.50 100 SER A C 1
ATOM 757 O O . SER A 1 100 ? -17.860 12.044 -2.728 1.00 77.50 100 SER A O 1
ATOM 759 N N . GLU A 1 101 ? -17.973 11.719 -4.941 1.00 80.44 101 GLU A N 1
ATOM 760 C CA . GLU A 1 101 ? -19.327 12.262 -5.071 1.00 80.44 101 GLU A CA 1
ATOM 761 C C . GLU A 1 101 ? -20.339 11.405 -4.315 1.00 80.44 101 GLU A C 1
ATOM 763 O O . GLU A 1 101 ? -21.187 11.942 -3.602 1.00 80.44 101 GLU A O 1
ATOM 768 N N . ARG A 1 102 ? -20.225 10.074 -4.409 1.00 84.69 102 ARG A N 1
ATOM 769 C CA . ARG A 1 102 ? -21.085 9.146 -3.660 1.00 84.69 102 ARG A CA 1
ATOM 770 C C . ARG A 1 102 ? -20.876 9.259 -2.156 1.00 84.69 102 ARG A C 1
ATOM 772 O O . ARG A 1 102 ? -21.858 9.268 -1.420 1.00 84.69 102 ARG A O 1
ATOM 779 N N . ALA A 1 103 ? -19.631 9.402 -1.703 1.00 86.25 103 ALA A N 1
ATOM 780 C CA . ALA A 1 103 ? -19.333 9.649 -0.297 1.00 86.25 103 ALA A CA 1
ATOM 781 C C . ALA A 1 103 ? -20.005 10.940 0.185 1.00 86.25 103 ALA A C 1
ATOM 783 O O . ALA A 1 103 ? -20.679 10.934 1.210 1.00 86.25 103 ALA A O 1
ATOM 784 N N . ARG A 1 104 ? -19.902 12.032 -0.583 1.00 85.19 104 ARG A N 1
ATOM 785 C CA . ARG A 1 104 ? -20.549 13.312 -0.249 1.00 85.19 104 ARG A CA 1
ATOM 786 C C . ARG A 1 104 ? -22.073 13.218 -0.240 1.00 85.19 104 ARG A C 1
ATOM 788 O O . ARG A 1 104 ? -22.697 13.774 0.656 1.00 85.19 104 ARG A O 1
ATOM 795 N N . GLN A 1 105 ? -22.669 12.516 -1.205 1.00 87.31 105 GLN A N 1
ATOM 796 C CA . GLN A 1 105 ? -24.117 12.279 -1.253 1.00 87.31 105 GLN A CA 1
ATOM 797 C C . GLN A 1 105 ? -24.599 11.439 -0.067 1.00 87.31 105 GLN A C 1
ATOM 799 O O . GLN A 1 105 ? -25.628 11.745 0.528 1.00 87.31 105 GLN A O 1
ATOM 804 N N . TYR A 1 106 ? -23.852 10.395 0.296 1.00 88.50 106 TYR A N 1
ATOM 805 C CA . TYR A 1 106 ? -24.158 9.574 1.462 1.00 88.50 106 TYR A CA 1
ATOM 806 C C . TYR A 1 106 ? -24.075 10.395 2.751 1.00 88.50 106 TYR A C 1
ATOM 808 O O . TYR A 1 106 ? -25.005 10.385 3.551 1.00 88.50 106 TYR A O 1
ATOM 816 N N . LEU A 1 107 ? -22.989 11.150 2.928 1.00 88.12 107 LEU A N 1
ATOM 817 C CA . LEU A 1 107 ? -22.779 11.981 4.108 1.00 88.12 107 LEU A CA 1
ATOM 818 C C . LEU A 1 107 ? -23.836 13.085 4.226 1.00 88.12 107 LEU A C 1
ATOM 820 O O . LEU A 1 107 ? -24.352 13.303 5.317 1.00 88.12 107 LEU A O 1
ATOM 824 N N . SER A 1 108 ? -24.224 13.737 3.126 1.00 87.19 108 SER A N 1
ATOM 825 C CA . SER A 1 108 ? -25.290 14.744 3.163 1.00 87.19 108 SER A CA 1
ATOM 826 C C . SER A 1 108 ? -26.646 14.132 3.525 1.00 87.19 108 SER A C 1
ATOM 828 O O . SER A 1 108 ? -27.351 14.689 4.366 1.00 87.19 108 SER A O 1
ATOM 830 N N . ALA A 1 109 ? -26.983 12.963 2.968 1.00 87.44 109 ALA A N 1
ATOM 831 C CA . ALA A 1 109 ? -28.207 12.233 3.296 1.00 87.44 109 ALA A CA 1
ATOM 832 C C . ALA A 1 109 ? -28.228 11.743 4.754 1.00 87.44 109 ALA A C 1
ATOM 834 O O . ALA A 1 109 ? -29.278 11.746 5.392 1.00 87.44 109 ALA A O 1
ATOM 835 N N . ALA A 1 110 ? -27.068 11.362 5.291 1.00 84.19 110 ALA A N 1
ATOM 836 C CA . ALA A 1 110 ? -26.898 10.934 6.675 1.00 84.19 110 ALA A CA 1
ATOM 837 C C . ALA A 1 110 ? -26.819 12.102 7.682 1.00 84.19 110 ALA A C 1
ATOM 839 O O . ALA A 1 110 ? -26.704 11.860 8.880 1.00 84.19 110 ALA A O 1
ATOM 840 N N . GLY A 1 111 ? -26.890 13.360 7.225 1.00 82.94 111 GLY A N 1
ATOM 841 C CA . GLY A 1 111 ? -26.847 14.540 8.096 1.00 82.94 111 GLY A CA 1
ATOM 842 C C . GLY A 1 111 ? -25.440 14.992 8.507 1.00 82.94 111 GLY A C 1
ATOM 843 O O . GLY A 1 111 ? -25.305 15.757 9.457 1.00 82.94 111 GLY A O 1
ATOM 844 N N . PHE A 1 112 ? -24.399 14.575 7.778 1.00 79.75 112 PHE A N 1
ATOM 845 C CA . PHE A 1 112 ? -22.989 14.932 7.996 1.00 79.75 112 PHE A CA 1
ATOM 846 C C . PHE A 1 112 ? -22.391 15.759 6.831 1.00 79.75 112 PHE A C 1
ATOM 848 O O . PHE A 1 112 ? -21.424 15.329 6.203 1.00 79.75 112 PHE A O 1
ATOM 855 N N . PRO A 1 113 ? -22.926 16.951 6.496 1.00 66.69 113 PRO A N 1
ATOM 856 C CA . PRO A 1 113 ? -22.482 17.704 5.319 1.00 66.69 113 PRO A CA 1
ATOM 857 C C . PRO A 1 113 ? -21.064 18.302 5.430 1.00 66.69 113 PRO A C 1
ATOM 859 O O . PRO A 1 113 ? -20.441 18.542 4.399 1.00 66.69 113 PRO A O 1
ATOM 862 N N . GLU A 1 114 ? -20.536 18.526 6.642 1.00 60.84 114 GLU A N 1
ATOM 863 C CA . GLU A 1 114 ? -19.246 19.208 6.887 1.00 60.84 114 GLU A CA 1
ATOM 864 C C . GLU A 1 114 ? -18.124 18.275 7.394 1.00 60.84 114 GLU A C 1
ATOM 866 O O . GLU A 1 114 ? -17.283 18.657 8.206 1.00 60.84 114 GLU A O 1
ATOM 871 N N . GLY A 1 115 ? -18.093 17.026 6.926 1.00 65.94 115 GLY A N 1
ATOM 872 C CA . GLY A 1 115 ? -17.012 16.089 7.251 1.00 65.94 115 GLY A CA 1
ATOM 873 C C . GLY A 1 115 ? -15.731 16.325 6.437 1.00 65.94 115 GLY A C 1
ATOM 874 O O . GLY A 1 115 ? -15.782 16.614 5.239 1.00 65.94 115 GLY A O 1
ATOM 875 N N . MET A 1 116 ? -14.563 16.125 7.058 1.00 72.94 116 MET A N 1
ATOM 876 C CA . MET A 1 116 ? -13.293 16.001 6.332 1.00 72.94 116 MET A CA 1
ATOM 877 C C . MET A 1 116 ? -13.281 14.674 5.564 1.00 72.94 116 MET A C 1
ATOM 879 O O . MET A 1 116 ? -13.169 13.605 6.160 1.00 72.94 116 MET A O 1
ATOM 883 N N . LEU A 1 117 ? -13.375 14.737 4.235 1.00 78.00 117 LEU A N 1
ATOM 884 C CA . LEU A 1 117 ? -13.279 13.556 3.378 1.00 78.00 117 LEU A CA 1
ATOM 885 C C . LEU A 1 117 ? -11.820 13.313 2.975 1.00 78.00 117 LEU A C 1
ATOM 887 O O . LEU A 1 117 ? -11.227 14.118 2.250 1.00 78.00 117 LEU A O 1
ATOM 891 N N . LEU A 1 118 ? -11.251 12.197 3.429 1.00 77.44 118 LEU A N 1
ATOM 892 C CA . LEU A 1 118 ? -9.928 11.743 3.013 1.00 77.44 118 LEU A CA 1
ATOM 893 C C . LEU A 1 118 ? -10.058 10.642 1.958 1.00 77.44 118 LEU A C 1
ATOM 895 O O . LEU A 1 118 ? -10.609 9.575 2.221 1.00 77.44 118 LEU A O 1
ATOM 899 N N . GLU A 1 119 ? -9.534 10.892 0.763 1.00 78.81 119 GLU A N 1
ATOM 900 C CA . GLU A 1 119 ? -9.578 9.931 -0.340 1.00 78.81 119 GLU A CA 1
ATOM 901 C C . GLU A 1 119 ? -8.309 9.076 -0.355 1.00 78.81 119 GLU A C 1
ATOM 903 O O . GLU A 1 119 ? -7.282 9.458 -0.919 1.00 78.81 119 GLU A O 1
ATOM 908 N N . LEU A 1 120 ? -8.397 7.898 0.267 1.00 78.81 120 LEU A N 1
ATOM 909 C CA . LEU A 1 120 ? -7.309 6.918 0.334 1.00 78.81 120 LEU A CA 1
ATOM 910 C C . LEU A 1 120 ? -6.768 6.501 -1.052 1.00 78.81 120 LEU A C 1
ATOM 912 O O . LEU A 1 120 ? -5.546 6.462 -1.187 1.00 78.81 120 LEU A O 1
ATOM 916 N N . PRO A 1 121 ? -7.592 6.300 -2.108 1.00 81.25 121 PRO A N 1
ATOM 917 C CA . PRO A 1 121 ? -7.082 5.900 -3.424 1.00 81.25 121 PRO A CA 1
ATOM 918 C C . PRO A 1 121 ? -6.084 6.886 -4.044 1.00 81.25 121 PRO A C 1
ATOM 920 O O . PRO A 1 121 ? -5.202 6.483 -4.798 1.00 81.25 121 PRO A O 1
ATOM 923 N N . LEU A 1 122 ? -6.192 8.186 -3.735 1.00 78.06 122 LEU A N 1
ATOM 924 C CA . LEU A 1 122 ? -5.229 9.181 -4.216 1.00 78.06 122 LEU A CA 1
ATOM 925 C C . LEU A 1 122 ? -3.881 9.043 -3.511 1.00 78.06 122 LEU A C 1
ATOM 927 O O . LEU A 1 122 ? -2.830 9.192 -4.133 1.00 78.06 122 LEU A O 1
ATOM 931 N N . ILE A 1 123 ? -3.923 8.773 -2.206 1.00 79.94 123 ILE A N 1
ATOM 932 C CA . ILE A 1 123 ? -2.731 8.559 -1.387 1.00 79.94 123 ILE A CA 1
ATOM 933 C C . ILE A 1 123 ? -2.031 7.286 -1.858 1.00 79.94 123 ILE A C 1
ATOM 935 O O . ILE A 1 123 ? -0.831 7.323 -2.113 1.00 79.94 123 ILE A O 1
ATOM 939 N N . GLU A 1 124 ? -2.782 6.200 -2.050 1.00 81.81 124 GLU A N 1
ATOM 940 C CA . GLU A 1 124 ? -2.283 4.938 -2.606 1.00 81.81 124 GLU A CA 1
ATOM 941 C C . GLU A 1 124 ? -1.626 5.151 -3.972 1.00 81.81 124 GLU A C 1
ATOM 943 O O . GLU A 1 124 ? -0.468 4.784 -4.160 1.00 81.81 124 GLU A O 1
ATOM 948 N N . TRP A 1 125 ? -2.313 5.830 -4.897 1.00 84.94 125 TRP A N 1
ATOM 949 C CA . TRP A 1 125 ? -1.769 6.144 -6.220 1.00 84.94 125 TRP A CA 1
ATOM 950 C C . TRP A 1 125 ? -0.476 6.968 -6.143 1.00 84.94 125 TRP A C 1
ATOM 952 O O . TRP A 1 125 ? 0.505 6.669 -6.828 1.00 84.94 125 TRP A O 1
ATOM 962 N N . GLY A 1 126 ? -0.446 7.989 -5.280 1.00 83.69 126 GLY A N 1
ATOM 963 C CA . GLY A 1 126 ? 0.740 8.810 -5.058 1.00 83.69 126 GLY A CA 1
ATOM 964 C C . GLY A 1 126 ? 1.912 7.991 -4.516 1.00 83.69 126 GLY A C 1
ATOM 965 O O . GLY A 1 126 ? 3.014 8.051 -5.065 1.00 83.69 126 GLY A O 1
ATOM 966 N N . LEU A 1 127 ? 1.679 7.190 -3.473 1.00 83.19 127 LEU A N 1
ATOM 967 C CA . LEU A 1 127 ? 2.688 6.312 -2.875 1.00 83.19 127 LEU A CA 1
ATOM 968 C C . LEU A 1 127 ? 3.217 5.283 -3.879 1.00 83.19 127 LEU A C 1
ATOM 970 O O . LEU A 1 127 ? 4.429 5.071 -3.943 1.00 83.19 127 LEU A O 1
ATOM 974 N N . ASP A 1 128 ? 2.351 4.720 -4.719 1.00 82.25 128 ASP A N 1
ATOM 975 C CA . ASP A 1 128 ? 2.740 3.795 -5.785 1.00 82.25 128 ASP A CA 1
ATOM 976 C C . ASP A 1 128 ? 3.661 4.450 -6.823 1.00 82.25 128 ASP A C 1
ATOM 978 O O . ASP A 1 128 ? 4.616 3.824 -7.302 1.00 82.25 128 ASP A O 1
ATOM 982 N N . ILE A 1 129 ? 3.434 5.726 -7.151 1.00 85.31 129 ILE A N 1
ATOM 983 C CA . ILE A 1 129 ? 4.340 6.499 -8.011 1.00 85.31 129 ILE A CA 1
ATOM 984 C C . ILE A 1 129 ? 5.690 6.703 -7.324 1.00 85.31 129 ILE A C 1
ATOM 986 O O . ILE A 1 129 ? 6.731 6.450 -7.940 1.00 85.31 129 ILE A O 1
ATOM 990 N N . PHE A 1 130 ? 5.694 7.125 -6.054 1.00 83.81 130 PHE A N 1
ATOM 991 C CA . PHE A 1 130 ? 6.929 7.327 -5.286 1.00 83.81 130 PHE A CA 1
ATOM 992 C C . PHE A 1 130 ? 7.745 6.040 -5.161 1.00 83.81 130 PHE A C 1
ATOM 994 O O . PHE A 1 130 ? 8.974 6.051 -5.284 1.00 83.81 130 PHE A O 1
ATOM 1001 N N . PHE A 1 131 ? 7.071 4.915 -4.964 1.00 83.00 131 PHE A N 1
ATOM 1002 C CA . PHE A 1 131 ? 7.688 3.601 -4.898 1.00 83.00 131 PHE A CA 1
ATOM 1003 C C . PHE A 1 131 ? 8.357 3.204 -6.226 1.00 83.00 131 PHE A C 1
ATOM 1005 O O . PHE A 1 131 ? 9.441 2.616 -6.230 1.00 83.00 131 PHE A O 1
ATOM 1012 N N . ARG A 1 132 ? 7.779 3.593 -7.369 1.00 84.44 132 ARG A N 1
ATOM 1013 C CA . ARG A 1 132 ? 8.305 3.293 -8.715 1.00 84.44 132 ARG A CA 1
ATOM 1014 C C . ARG A 1 132 ? 9.334 4.305 -9.231 1.00 84.44 132 ARG A C 1
ATOM 1016 O O . ARG A 1 132 ? 9.854 4.126 -10.335 1.00 84.44 132 ARG A O 1
ATOM 1023 N N . LEU A 1 133 ? 9.707 5.325 -8.453 1.00 83.81 133 LEU A N 1
ATOM 1024 C CA . LEU A 1 133 ? 10.713 6.322 -8.852 1.00 83.81 133 LEU A CA 1
ATOM 1025 C C . LEU A 1 133 ? 12.057 5.733 -9.332 1.00 83.81 133 LEU A C 1
ATOM 1027 O O . LEU A 1 133 ? 12.573 6.213 -10.345 1.00 83.81 133 LEU A O 1
ATOM 1031 N N . PRO A 1 134 ? 12.637 4.687 -8.707 1.00 83.31 134 PRO A N 1
ATOM 1032 C CA . PRO A 1 134 ? 13.866 4.075 -9.219 1.00 83.31 134 PRO A CA 1
ATOM 1033 C C . PRO A 1 134 ? 13.710 3.516 -10.640 1.00 83.31 134 PRO A C 1
ATOM 1035 O O . PRO A 1 134 ? 14.579 3.719 -11.489 1.00 83.31 134 PRO A O 1
ATOM 1038 N N . ALA A 1 135 ? 12.579 2.859 -10.920 1.00 84.62 135 ALA A N 1
ATOM 1039 C CA . ALA A 1 135 ? 12.238 2.361 -12.251 1.00 84.62 135 ALA A CA 1
ATOM 1040 C C . ALA A 1 135 ? 12.053 3.516 -13.250 1.00 84.62 135 ALA A C 1
ATOM 1042 O O . ALA A 1 135 ? 12.552 3.447 -14.375 1.00 84.62 135 ALA A O 1
ATOM 1043 N N . MET A 1 136 ? 11.413 4.608 -12.814 1.00 85.94 136 MET A N 1
ATOM 1044 C CA . MET A 1 136 ? 11.267 5.853 -13.581 1.00 85.94 136 MET A CA 1
ATOM 1045 C C . MET A 1 136 ? 12.603 6.444 -14.011 1.00 85.94 136 MET A C 1
ATOM 1047 O O . MET A 1 136 ? 12.792 6.755 -15.187 1.00 85.94 136 MET A O 1
ATOM 1051 N N . ILE A 1 137 ? 13.560 6.523 -13.091 1.00 86.06 137 ILE A N 1
ATOM 1052 C CA . ILE A 1 137 ? 14.893 7.064 -13.361 1.00 86.06 137 ILE A CA 1
ATOM 1053 C C . ILE A 1 137 ? 15.668 6.187 -14.353 1.00 86.06 137 ILE A C 1
ATOM 1055 O O . ILE A 1 137 ? 16.288 6.717 -15.279 1.00 86.06 137 ILE A O 1
ATOM 1059 N N . LEU A 1 138 ? 15.610 4.858 -14.213 1.00 84.19 138 LEU A N 1
ATOM 1060 C CA . LEU A 1 138 ? 16.257 3.938 -15.155 1.00 84.19 138 LEU A CA 1
ATOM 1061 C C . LEU A 1 138 ? 15.635 4.030 -16.555 1.00 84.19 138 LEU A C 1
ATOM 1063 O O . LEU A 1 138 ? 16.358 4.158 -17.543 1.00 84.19 138 LEU A O 1
ATOM 1067 N N . SER A 1 139 ? 14.306 4.040 -16.650 1.00 86.75 139 SER A N 1
ATOM 1068 C CA . SER A 1 139 ? 13.596 4.176 -17.927 1.00 86.75 139 SER A CA 1
ATOM 1069 C C . SER A 1 139 ? 13.913 5.502 -18.621 1.00 86.75 139 SER A C 1
ATOM 1071 O O . SER A 1 139 ? 14.274 5.529 -19.801 1.00 86.75 139 SER A O 1
ATOM 1073 N N . LEU A 1 140 ? 13.893 6.610 -17.873 1.00 88.12 140 LEU A N 1
ATOM 1074 C CA . LEU A 1 140 ? 14.267 7.921 -18.395 1.00 88.12 140 LEU A CA 1
ATOM 1075 C C . LEU A 1 140 ? 15.730 7.942 -18.860 1.00 88.12 140 LEU A C 1
ATOM 1077 O O . LEU A 1 140 ? 16.035 8.484 -19.921 1.00 88.12 140 LEU A O 1
ATOM 1081 N N . GLY A 1 141 ? 16.645 7.317 -18.116 1.00 84.31 141 GLY A N 1
ATOM 1082 C CA . GLY A 1 141 ? 18.046 7.214 -18.520 1.00 84.31 141 GLY A CA 1
ATOM 1083 C C . GLY A 1 141 ? 18.241 6.413 -19.815 1.00 84.31 141 GLY A C 1
ATOM 1084 O O . GLY A 1 141 ? 19.050 6.813 -20.658 1.00 84.31 141 GLY A O 1
ATOM 1085 N N . ILE A 1 142 ? 17.474 5.336 -20.021 1.00 85.31 142 ILE A N 1
ATOM 1086 C CA . ILE A 1 142 ? 17.448 4.568 -21.276 1.00 85.31 142 ILE A CA 1
ATOM 1087 C C . ILE A 1 142 ? 16.950 5.449 -22.423 1.00 85.31 142 ILE A C 1
ATOM 1089 O O . ILE A 1 142 ? 17.606 5.525 -23.464 1.00 85.31 142 ILE A O 1
ATOM 1093 N N . LEU A 1 143 ? 15.840 6.162 -22.217 1.00 87.69 143 LEU A N 1
ATOM 1094 C CA . LEU A 1 143 ? 15.243 7.043 -23.218 1.00 87.69 143 LEU A CA 1
ATOM 1095 C C . LEU A 1 143 ? 16.193 8.183 -23.611 1.00 87.69 143 LEU A C 1
ATOM 1097 O O . LEU A 1 143 ? 16.437 8.411 -24.793 1.00 87.69 143 LEU A O 1
ATOM 1101 N N . ILE A 1 144 ? 16.806 8.856 -22.633 1.00 86.31 144 ILE A N 1
ATOM 1102 C CA . ILE A 1 144 ? 17.782 9.929 -22.871 1.00 86.31 144 ILE A CA 1
ATOM 1103 C C . ILE A 1 144 ? 18.978 9.406 -23.674 1.00 86.31 144 ILE A C 1
ATOM 1105 O O . ILE A 1 144 ? 19.435 10.071 -24.608 1.00 86.31 144 ILE A O 1
ATOM 1109 N N . ARG A 1 145 ? 19.503 8.220 -23.339 1.00 82.06 145 ARG A N 1
ATOM 1110 C CA . ARG A 1 145 ? 20.597 7.590 -24.097 1.00 82.06 145 ARG A CA 1
ATOM 1111 C C . ARG A 1 145 ? 20.167 7.258 -25.524 1.00 82.06 145 ARG A C 1
ATOM 1113 O O . ARG A 1 145 ? 20.951 7.494 -26.447 1.00 82.06 145 ARG A O 1
ATOM 1120 N N . ALA A 1 146 ? 18.937 6.773 -25.701 1.00 84.88 146 ALA A N 1
ATOM 1121 C CA . ALA A 1 146 ? 18.379 6.459 -27.006 1.00 84.88 146 ALA A CA 1
ATOM 1122 C C . ALA A 1 146 ? 18.249 7.710 -27.892 1.00 84.88 146 ALA A C 1
ATOM 1124 O O . ALA A 1 146 ? 18.763 7.742 -29.011 1.00 84.88 146 ALA A O 1
ATOM 1125 N N . ILE A 1 147 ? 17.665 8.784 -27.351 1.00 84.94 147 ILE A N 1
ATOM 1126 C CA . ILE A 1 147 ? 17.473 10.063 -28.049 1.00 84.94 147 ILE A CA 1
ATOM 1127 C C . ILE A 1 147 ? 18.818 10.709 -28.393 1.00 84.94 147 ILE A C 1
ATOM 1129 O O . ILE A 1 147 ? 19.070 11.016 -29.555 1.00 84.94 147 ILE A O 1
ATOM 1133 N N . ARG A 1 148 ? 19.729 10.867 -27.419 1.00 82.00 148 ARG A N 1
ATOM 1134 C CA . ARG A 1 148 ? 21.053 11.486 -27.654 1.00 82.00 148 ARG A CA 1
ATOM 1135 C C . ARG A 1 148 ? 21.826 10.779 -28.763 1.00 82.00 148 ARG A C 1
ATOM 1137 O O . ARG A 1 148 ? 22.566 11.416 -29.515 1.00 82.00 148 ARG A O 1
ATOM 1144 N N . ARG A 1 149 ? 21.683 9.457 -28.853 1.00 76.00 149 ARG A N 1
ATOM 1145 C CA . ARG A 1 149 ? 22.320 8.664 -29.898 1.00 76.00 149 ARG A CA 1
ATOM 1146 C C . ARG A 1 149 ? 21.606 8.798 -31.237 1.00 76.00 149 ARG A C 1
ATOM 1148 O O . ARG A 1 149 ? 22.297 9.006 -32.227 1.00 76.00 149 ARG A O 1
ATOM 1155 N N . GLY A 1 150 ? 20.275 8.758 -31.263 1.00 80.75 150 GLY A N 1
ATOM 1156 C CA . GLY A 1 150 ? 19.486 9.056 -32.460 1.00 80.75 150 GLY A CA 1
ATOM 1157 C C . GLY A 1 150 ? 19.870 10.405 -33.075 1.00 80.75 150 GLY A C 1
ATOM 1158 O O . GLY A 1 150 ? 20.197 10.463 -34.256 1.00 80.75 150 GLY A O 1
ATOM 1159 N N . CYS A 1 151 ? 19.984 11.456 -32.254 1.00 82.31 151 CYS A N 1
ATOM 1160 C CA . CYS A 1 151 ? 20.426 12.780 -32.703 1.00 82.31 151 CYS A CA 1
ATOM 1161 C C . CYS A 1 151 ? 21.840 12.770 -33.308 1.00 82.31 151 CYS A C 1
ATOM 1163 O O . CYS A 1 151 ? 22.096 13.451 -34.297 1.00 82.31 151 CYS A O 1
ATOM 1165 N N . ARG A 1 152 ? 22.776 11.982 -32.759 1.00 77.81 152 ARG A N 1
ATOM 1166 C CA . ARG A 1 152 ? 24.138 11.865 -33.316 1.00 77.81 152 ARG A CA 1
ATOM 1167 C C . ARG A 1 152 ? 24.150 11.154 -34.670 1.00 77.81 152 ARG A C 1
ATOM 1169 O O . ARG A 1 152 ? 24.950 11.498 -35.534 1.00 77.81 152 ARG A O 1
ATOM 1176 N N . LEU A 1 153 ? 23.282 10.160 -34.838 1.00 78.12 153 LEU A N 1
ATOM 1177 C CA . LEU A 1 153 ? 23.175 9.360 -36.058 1.00 78.12 153 LEU A CA 1
ATOM 1178 C C . LEU A 1 153 ? 22.263 9.995 -37.116 1.00 78.12 153 LEU A C 1
ATOM 1180 O O . LEU A 1 153 ? 22.145 9.444 -38.205 1.00 78.12 153 LEU A O 1
ATOM 1184 N N . TRP A 1 154 ? 21.675 11.160 -36.829 1.00 74.44 154 TRP A N 1
ATOM 1185 C CA . TRP A 1 154 ? 20.774 11.879 -37.733 1.00 74.44 154 TRP A CA 1
ATOM 1186 C C . TRP A 1 154 ? 21.393 12.159 -39.110 1.00 74.44 154 TRP A C 1
ATOM 1188 O O . TRP A 1 154 ? 20.712 12.090 -40.126 1.00 74.44 154 TRP A O 1
ATOM 1198 N N . HIS A 1 155 ? 22.705 12.404 -39.155 1.00 74.88 155 HIS A N 1
ATOM 1199 C CA . HIS A 1 155 ? 23.443 12.666 -40.395 1.00 74.88 155 HIS A CA 1
ATOM 1200 C C . HIS A 1 155 ? 23.726 11.401 -41.232 1.00 74.88 155 HIS A C 1
ATOM 1202 O O . HIS A 1 155 ? 24.173 11.513 -42.370 1.00 74.88 155 HIS A O 1
ATOM 1208 N N . TYR A 1 156 ? 23.467 10.202 -40.696 1.00 79.88 156 TYR A N 1
ATOM 1209 C CA . TYR A 1 156 ? 23.778 8.917 -41.329 1.00 79.88 156 TYR A CA 1
ATOM 1210 C C . TYR A 1 156 ? 22.502 8.069 -41.497 1.00 79.88 156 TYR A C 1
ATOM 1212 O O . TYR A 1 156 ? 22.220 7.209 -40.657 1.00 79.88 156 TYR A O 1
ATOM 1220 N N . PRO A 1 157 ? 21.725 8.256 -42.582 1.00 77.94 157 PRO A N 1
ATOM 1221 C CA . PRO A 1 157 ? 20.365 7.716 -42.703 1.00 77.94 157 PRO A CA 1
ATOM 1222 C C . PRO A 1 157 ? 20.299 6.180 -42.679 1.00 77.94 157 PRO A C 1
ATOM 1224 O O . PRO A 1 157 ? 19.433 5.608 -42.022 1.00 77.94 157 PRO A O 1
ATOM 1227 N N . LEU A 1 158 ? 21.252 5.494 -43.319 1.00 78.88 158 LEU A N 1
ATOM 1228 C CA . LEU A 1 158 ? 21.324 4.023 -43.323 1.00 78.88 158 LEU A CA 1
ATOM 1229 C C . LEU A 1 158 ? 21.591 3.448 -41.929 1.00 78.88 158 LEU A C 1
ATOM 1231 O O . LEU A 1 158 ? 21.070 2.402 -41.545 1.00 78.88 158 LEU A O 1
ATOM 1235 N N . LEU A 1 159 ? 22.404 4.152 -41.151 1.00 77.19 159 LEU A N 1
ATOM 1236 C CA . LEU A 1 159 ? 22.760 3.734 -39.811 1.00 77.19 159 LEU A CA 1
ATOM 1237 C C . LEU A 1 159 ? 21.648 4.037 -38.804 1.00 77.19 159 LEU A C 1
ATOM 1239 O O . LEU A 1 159 ? 21.393 3.248 -37.893 1.00 77.19 159 LEU A O 1
ATOM 1243 N N . LEU A 1 160 ? 20.967 5.166 -38.998 1.00 80.62 160 LEU A N 1
ATOM 1244 C CA . LEU A 1 160 ? 19.765 5.518 -38.262 1.00 80.62 160 LEU A CA 1
ATOM 1245 C C . LEU A 1 160 ? 18.678 4.456 -38.474 1.00 80.62 160 LEU A C 1
ATOM 1247 O O . LEU A 1 160 ? 18.107 3.990 -37.492 1.00 80.62 160 LEU A O 1
ATOM 1251 N N . ALA A 1 161 ? 18.471 3.993 -39.712 1.0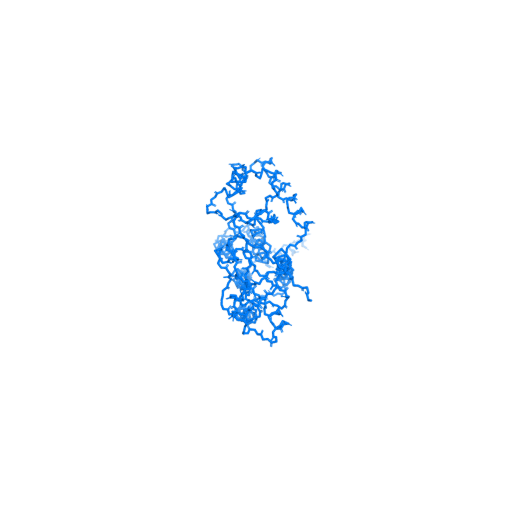0 83.06 161 ALA A N 1
ATOM 1252 C CA . ALA A 1 161 ? 17.506 2.939 -40.032 1.00 83.06 161 ALA A CA 1
ATOM 1253 C C . ALA A 1 161 ? 17.792 1.612 -39.302 1.00 83.06 161 ALA A C 1
ATOM 1255 O O . ALA A 1 161 ? 16.863 0.957 -38.837 1.00 83.06 161 ALA A O 1
ATOM 1256 N N . PHE A 1 162 ? 19.064 1.234 -39.127 1.00 81.44 162 PHE A N 1
ATOM 1257 C CA . PHE A 1 162 ? 19.438 0.041 -38.352 1.00 81.44 162 PHE A CA 1
ATOM 1258 C C . PHE A 1 162 ? 19.321 0.246 -36.828 1.00 81.44 162 PHE A C 1
ATOM 1260 O O . PHE A 1 162 ? 19.114 -0.705 -36.072 1.00 81.44 162 PHE A O 1
ATOM 1267 N N . TYR A 1 163 ? 19.463 1.487 -36.358 1.00 81.88 163 TYR A N 1
ATOM 1268 C CA . TYR A 1 163 ? 19.413 1.844 -34.941 1.00 81.88 163 TYR A CA 1
ATOM 1269 C C . TYR A 1 163 ? 17.984 1.981 -34.391 1.00 81.88 163 TYR A C 1
ATOM 1271 O O . TYR A 1 163 ? 17.732 1.643 -33.233 1.00 81.88 163 TYR A O 1
ATOM 1279 N N . LEU A 1 164 ? 17.054 2.466 -35.213 1.00 83.19 164 LEU A N 1
ATOM 1280 C CA . LEU A 1 164 ? 15.709 2.866 -34.797 1.00 83.19 164 LEU A CA 1
ATOM 1281 C C . LEU A 1 164 ? 14.856 1.695 -34.258 1.00 83.19 164 LEU A C 1
ATOM 1283 O O . LEU A 1 164 ? 14.315 1.838 -33.161 1.00 83.19 164 LEU A O 1
ATOM 1287 N N . PRO A 1 165 ? 14.787 0.515 -34.913 1.00 87.44 165 PRO A N 1
ATOM 1288 C CA . PRO A 1 165 ? 13.983 -0.608 -34.421 1.00 87.44 165 PRO A CA 1
ATOM 1289 C C . PRO A 1 165 ? 14.385 -1.129 -33.026 1.00 87.44 165 PRO A C 1
ATOM 1291 O O . PRO A 1 165 ? 13.510 -1.223 -32.164 1.00 87.44 165 PRO A O 1
ATOM 1294 N N . PRO A 1 166 ? 15.669 -1.431 -32.727 1.00 83.00 166 PRO A N 1
ATOM 1295 C CA . PRO A 1 166 ? 16.049 -1.879 -31.387 1.00 83.00 166 PRO A CA 1
ATOM 1296 C C . PRO A 1 166 ? 15.919 -0.770 -30.336 1.00 83.00 166 PRO A C 1
ATOM 1298 O O . PRO A 1 166 ? 15.610 -1.071 -29.185 1.00 83.00 166 PRO A O 1
ATOM 1301 N N . ALA A 1 167 ? 16.114 0.501 -30.706 1.00 84.88 167 ALA A N 1
ATOM 1302 C CA . ALA A 1 167 ? 15.896 1.620 -29.792 1.00 84.88 167 ALA A CA 1
ATOM 1303 C C . ALA A 1 167 ? 14.415 1.744 -29.394 1.00 84.88 167 ALA A C 1
ATOM 1305 O O . ALA A 1 167 ? 14.121 1.846 -28.203 1.00 84.88 167 ALA A O 1
ATOM 1306 N N . LEU A 1 168 ? 13.498 1.652 -30.366 1.00 87.94 168 LEU A N 1
ATOM 1307 C CA . LEU A 1 168 ? 12.055 1.659 -30.113 1.00 87.94 168 LEU A CA 1
ATOM 1308 C C . LEU A 1 168 ? 11.613 0.458 -29.274 1.00 87.94 168 LEU A C 1
ATOM 1310 O O . LEU A 1 168 ? 10.855 0.630 -28.320 1.00 87.94 168 LEU A O 1
ATOM 1314 N N . ALA A 1 169 ? 12.121 -0.740 -29.579 1.00 88.25 169 ALA A N 1
ATOM 1315 C CA . ALA A 1 169 ? 11.799 -1.953 -28.830 1.00 88.25 169 ALA A CA 1
ATOM 1316 C C . ALA A 1 169 ? 12.207 -1.840 -27.353 1.00 88.25 169 ALA A C 1
ATOM 1318 O O . ALA A 1 169 ? 11.416 -2.156 -26.467 1.00 88.25 169 ALA A O 1
ATOM 1319 N N . VAL A 1 170 ? 13.411 -1.327 -27.074 1.00 86.56 170 VAL A N 1
ATOM 1320 C CA . VAL A 1 170 ? 13.881 -1.100 -25.699 1.00 86.56 170 VAL A CA 1
ATOM 1321 C C . VAL A 1 170 ? 13.055 -0.027 -24.997 1.00 86.56 170 VAL A C 1
ATOM 1323 O O . VAL A 1 170 ? 12.695 -0.218 -23.838 1.00 86.56 170 VAL A O 1
ATOM 1326 N N . SER A 1 171 ? 12.720 1.079 -25.670 1.00 85.06 171 SER A N 1
ATOM 1327 C CA . SER A 1 171 ? 11.879 2.116 -25.062 1.00 85.06 171 SER A CA 1
ATOM 1328 C C . SER A 1 171 ? 10.463 1.620 -24.765 1.00 85.06 171 SER A C 1
ATOM 1330 O O . SER A 1 171 ? 9.944 1.889 -23.687 1.00 85.06 171 SER A O 1
ATOM 1332 N N . ALA A 1 172 ? 9.861 0.843 -25.670 1.00 88.06 172 ALA A N 1
ATOM 1333 C CA . ALA A 1 172 ? 8.533 0.272 -25.473 1.00 88.06 172 ALA A CA 1
ATOM 1334 C C . ALA A 1 172 ? 8.533 -0.741 -24.321 1.00 88.06 172 ALA A C 1
ATOM 1336 O O . ALA A 1 172 ? 7.692 -0.659 -23.429 1.00 88.06 172 ALA A O 1
ATOM 1337 N N . ALA A 1 173 ? 9.523 -1.638 -24.283 1.00 87.25 173 ALA A N 1
ATOM 1338 C CA . ALA A 1 173 ? 9.686 -2.587 -23.186 1.00 87.25 173 ALA A CA 1
ATOM 1339 C C . ALA A 1 173 ? 9.900 -1.874 -21.839 1.00 87.25 173 ALA A C 1
ATOM 1341 O O . ALA A 1 173 ? 9.335 -2.294 -20.832 1.00 87.25 173 ALA A O 1
ATOM 1342 N N . SER A 1 174 ? 10.650 -0.767 -21.830 1.00 85.00 174 SER A N 1
ATOM 1343 C CA . SER A 1 174 ? 10.847 0.067 -20.643 1.00 85.00 174 SER A CA 1
ATOM 1344 C C . SER A 1 174 ? 9.536 0.688 -20.155 1.00 85.00 174 SER A C 1
ATOM 1346 O O . SER A 1 174 ? 9.270 0.660 -18.967 1.00 85.00 174 SER A O 1
ATOM 1348 N N . ILE A 1 175 ? 8.669 1.189 -21.036 1.00 83.44 175 ILE A N 1
ATOM 1349 C CA . ILE A 1 175 ? 7.368 1.746 -20.620 1.00 83.44 175 ILE A CA 1
ATOM 1350 C C . ILE A 1 175 ? 6.447 0.644 -20.084 1.00 83.44 175 ILE A C 1
ATOM 1352 O O . ILE A 1 175 ? 5.864 0.795 -19.014 1.00 83.44 175 ILE A O 1
ATOM 1356 N N . ILE A 1 176 ? 6.363 -0.492 -20.782 1.00 84.88 176 ILE A N 1
ATOM 1357 C CA . ILE A 1 176 ? 5.500 -1.615 -20.387 1.00 84.88 176 ILE A CA 1
ATOM 1358 C C . ILE A 1 176 ? 5.926 -2.174 -19.026 1.00 84.88 176 ILE A C 1
ATOM 1360 O O . ILE A 1 176 ? 5.092 -2.450 -18.177 1.00 84.88 176 ILE A O 1
ATOM 1364 N N . CYS A 1 177 ? 7.229 -2.316 -18.784 1.00 83.25 177 CYS A N 1
ATOM 1365 C CA . CYS A 1 177 ? 7.723 -2.931 -17.555 1.00 83.25 177 CYS A CA 1
ATOM 1366 C C . CYS A 1 177 ? 7.658 -1.999 -16.327 1.00 83.25 177 CYS A C 1
ATOM 1368 O O . CYS A 1 177 ? 7.958 -2.450 -15.222 1.00 83.25 177 CYS A O 1
ATOM 1370 N N . MET A 1 178 ? 7.315 -0.713 -16.491 1.00 76.06 178 MET A N 1
ATOM 1371 C CA . MET A 1 178 ? 7.103 0.210 -15.363 1.00 76.06 178 MET A CA 1
ATOM 1372 C C . MET A 1 178 ? 5.796 -0.087 -14.626 1.00 76.06 178 MET A C 1
ATOM 1374 O O . MET A 1 178 ? 5.697 0.244 -13.441 1.00 76.06 178 MET A O 1
ATOM 1378 N N . ASP A 1 179 ? 4.834 -0.728 -15.309 1.00 78.44 179 ASP A N 1
ATOM 1379 C CA . ASP A 1 179 ? 3.511 -1.096 -14.792 1.00 78.44 179 ASP A CA 1
ATOM 1380 C C . ASP A 1 179 ? 2.858 0.087 -14.028 1.00 78.44 179 ASP A C 1
ATOM 1382 O O . ASP A 1 179 ? 2.410 -0.091 -12.898 1.00 78.44 179 ASP A O 1
ATOM 1386 N N . LEU A 1 180 ? 2.905 1.315 -14.576 1.00 79.50 180 LEU A N 1
ATOM 1387 C CA . LEU A 1 180 ? 2.455 2.539 -13.885 1.00 79.50 180 LEU A CA 1
ATOM 1388 C C . LEU A 1 180 ? 1.026 2.386 -13.329 1.00 79.50 180 LEU A C 1
ATOM 1390 O O . LEU A 1 180 ? 0.174 1.845 -14.035 1.00 79.50 180 LEU A O 1
ATOM 1394 N N . PRO A 1 181 ? 0.759 2.861 -12.096 1.00 80.19 181 PRO A N 1
ATOM 1395 C CA . PRO A 1 181 ? -0.562 2.737 -11.496 1.00 80.19 181 PRO A CA 1
ATOM 1396 C C . PRO A 1 181 ? -1.588 3.532 -12.310 1.00 80.19 181 PRO A C 1
ATOM 1398 O O . PRO A 1 181 ? -1.337 4.675 -12.712 1.00 80.19 181 PRO A O 1
ATOM 1401 N N . GLU A 1 182 ? -2.748 2.923 -12.549 1.00 79.50 182 GLU A N 1
ATOM 1402 C CA . GLU A 1 182 ? -3.864 3.587 -13.216 1.00 79.50 182 GLU A CA 1
ATOM 1403 C C . GLU A 1 182 ? -4.344 4.764 -12.363 1.00 79.50 182 GLU A C 1
ATOM 1405 O O . GLU A 1 182 ? -4.531 4.638 -11.152 1.00 79.50 182 GLU A O 1
ATOM 1410 N N . MET A 1 183 ? -4.510 5.934 -12.987 1.00 78.19 183 MET A N 1
ATOM 1411 C CA . MET A 1 183 ? -5.010 7.111 -12.282 1.00 78.19 183 MET A CA 1
ATOM 1412 C C . MET A 1 183 ? -6.467 6.864 -11.872 1.00 78.19 183 MET A C 1
ATOM 1414 O O . MET A 1 183 ? -7.277 6.543 -12.749 1.00 78.19 183 MET A O 1
ATOM 1418 N N . PRO A 1 184 ? -6.836 7.012 -10.585 1.00 77.94 184 PRO A N 1
ATOM 1419 C CA . PRO A 1 184 ? -8.206 6.745 -10.174 1.00 77.94 184 PRO A CA 1
ATOM 1420 C C . PRO A 1 184 ? -9.179 7.682 -10.899 1.00 77.94 184 PRO A C 1
ATOM 1422 O O . PRO A 1 184 ? -8.924 8.878 -11.049 1.00 77.94 184 PRO A O 1
ATOM 1425 N N . ALA A 1 185 ? -10.309 7.136 -11.356 1.00 71.56 185 ALA A N 1
ATOM 1426 C CA . ALA A 1 185 ? -11.207 7.820 -12.287 1.00 71.56 185 ALA A CA 1
ATOM 1427 C C . ALA A 1 185 ? -11.769 9.155 -11.764 1.00 71.56 185 ALA A C 1
ATOM 1429 O O . ALA A 1 185 ? -12.051 10.044 -12.561 1.00 71.56 185 ALA A O 1
ATOM 1430 N N . GLY A 1 186 ? -11.893 9.314 -10.440 1.00 70.00 186 GLY A N 1
ATOM 1431 C CA . GLY A 1 186 ? -12.330 10.566 -9.804 1.00 70.00 186 GLY A CA 1
ATOM 1432 C C . GLY A 1 186 ? -11.357 11.739 -9.979 1.00 70.00 186 GLY A C 1
ATOM 1433 O O . GLY A 1 186 ? -11.722 12.879 -9.719 1.00 70.00 186 GLY A O 1
ATOM 1434 N N . PHE A 1 187 ? -10.136 11.481 -10.458 1.00 75.94 187 PHE A N 1
ATOM 1435 C CA . PHE A 1 187 ? -9.099 12.496 -10.668 1.00 75.94 187 PHE A CA 1
ATOM 1436 C C . PHE A 1 187 ? -8.847 12.804 -12.146 1.00 75.94 187 PHE A C 1
ATOM 1438 O O . PHE A 1 187 ? -7.957 13.591 -12.467 1.00 75.94 187 PHE A O 1
ATOM 1445 N N . ILE A 1 188 ? -9.607 12.185 -13.055 1.00 77.44 188 ILE A N 1
ATOM 1446 C CA . ILE A 1 188 ? -9.520 12.456 -14.489 1.00 77.44 188 ILE A CA 1
ATOM 1447 C C . ILE A 1 188 ? -10.419 13.659 -14.794 1.00 77.44 188 ILE A C 1
ATOM 1449 O O . ILE A 1 188 ? -11.641 13.539 -14.677 1.00 77.44 188 ILE A O 1
ATOM 1453 N N . PRO A 1 189 ? -9.862 14.815 -15.197 1.00 78.44 189 PRO A N 1
ATOM 1454 C CA . PRO A 1 189 ? -10.693 15.941 -15.587 1.00 78.44 189 PRO A CA 1
ATOM 1455 C C . PRO A 1 189 ? -11.469 15.623 -16.867 1.00 78.44 189 PRO A C 1
ATOM 1457 O O . PRO A 1 189 ? -10.996 14.900 -17.745 1.00 78.44 189 PRO A O 1
ATOM 1460 N N . THR A 1 190 ? -12.630 16.253 -17.025 1.00 81.19 190 THR A N 1
ATOM 1461 C CA . THR A 1 190 ? -13.384 16.241 -18.290 1.00 81.19 190 THR A CA 1
ATOM 1462 C C . THR A 1 190 ? -12.600 16.911 -19.423 1.00 81.19 190 THR A C 1
ATOM 1464 O O . THR A 1 190 ? -12.728 16.519 -20.582 1.00 81.19 190 THR A O 1
ATOM 1467 N N . MET A 1 191 ? -11.746 17.888 -19.092 1.00 86.12 191 MET A N 1
ATOM 1468 C CA . MET A 1 191 ? -10.803 18.533 -20.006 1.00 86.12 191 MET A CA 1
ATOM 1469 C C . MET A 1 191 ? -9.444 18.736 -19.330 1.00 86.12 191 MET A C 1
ATOM 1471 O O . MET A 1 191 ? -9.350 19.367 -18.283 1.00 86.12 191 MET A O 1
ATOM 1475 N N . TRP A 1 192 ? -8.359 18.297 -19.972 1.00 84.25 192 TRP A N 1
ATOM 1476 C CA . TRP A 1 192 ? -6.996 18.464 -19.439 1.00 84.25 192 TRP A CA 1
ATOM 1477 C C . TRP A 1 192 ? -6.574 19.928 -19.246 1.00 84.25 192 TRP A C 1
ATOM 1479 O O . TRP A 1 192 ? -5.703 20.210 -18.425 1.00 84.25 192 TRP A O 1
ATOM 1489 N N . SER A 1 193 ? -7.196 20.852 -19.981 1.00 87.50 193 SER A N 1
ATOM 1490 C CA . SER A 1 193 ? -6.966 22.295 -19.886 1.00 87.50 193 SER A CA 1
ATOM 1491 C C . SER A 1 193 ? -7.728 22.982 -18.748 1.00 87.50 193 SER A C 1
ATOM 1493 O O . SER A 1 193 ? -7.628 24.200 -18.616 1.00 87.50 193 SER A O 1
ATOM 1495 N N . ASP A 1 194 ? -8.508 22.251 -17.949 1.00 89.44 194 ASP A N 1
ATOM 1496 C CA . ASP A 1 194 ? -9.226 22.821 -16.811 1.00 89.44 194 ASP A CA 1
ATOM 1497 C C . ASP A 1 194 ? -8.271 23.062 -15.628 1.00 89.44 194 ASP A C 1
ATOM 1499 O O . ASP A 1 194 ? -8.108 22.249 -14.718 1.00 89.44 194 ASP A O 1
ATOM 1503 N N . PHE A 1 195 ? -7.578 24.201 -15.662 1.00 88.94 195 PHE A N 1
ATOM 1504 C CA . PHE A 1 195 ? -6.663 24.611 -14.594 1.00 88.94 195 PHE A CA 1
ATOM 1505 C C . PHE A 1 195 ? -7.377 24.882 -13.265 1.00 88.94 195 PHE A C 1
ATOM 1507 O O . PHE A 1 195 ? -6.758 24.774 -12.203 1.00 88.94 195 PHE A O 1
ATOM 1514 N N . GLU A 1 196 ? -8.663 25.232 -13.304 1.00 87.88 196 GLU A N 1
ATOM 1515 C CA . GLU A 1 196 ? -9.452 25.480 -12.103 1.00 87.88 196 GLU A CA 1
ATOM 1516 C C . GLU A 1 196 ? -9.759 24.170 -11.376 1.00 87.88 196 GLU A C 1
ATOM 1518 O O . GLU A 1 196 ? -9.565 24.086 -10.160 1.00 87.88 196 GLU A O 1
ATOM 1523 N N . PHE A 1 197 ? -10.104 23.118 -12.123 1.00 86.31 197 PHE A N 1
ATOM 1524 C CA . PHE A 1 197 ? -10.195 21.757 -11.600 1.00 86.31 197 PHE A CA 1
ATOM 1525 C C . PHE A 1 197 ? -8.903 21.334 -10.892 1.00 86.31 197 PHE A C 1
ATOM 1527 O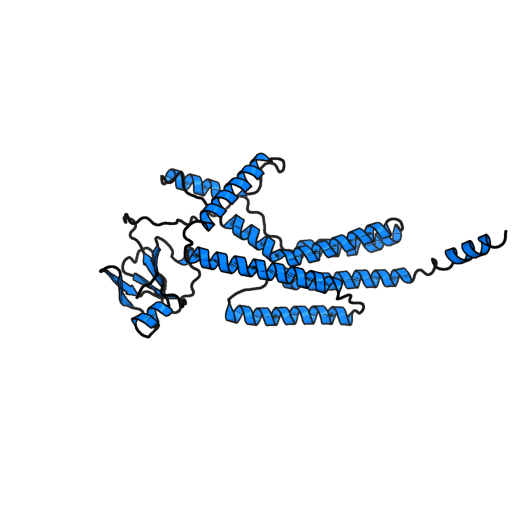 O . PHE A 1 197 ? -8.949 20.948 -9.723 1.00 86.31 197 PHE A O 1
ATOM 1534 N N . TRP A 1 198 ? -7.741 21.471 -11.546 1.00 85.88 198 TRP A N 1
ATOM 1535 C CA . TRP A 1 198 ? -6.453 21.082 -10.954 1.00 85.88 198 TRP A CA 1
ATOM 1536 C C . TRP A 1 198 ? -6.156 21.833 -9.657 1.00 85.88 198 TRP A C 1
ATOM 1538 O O . TRP A 1 198 ? -5.702 21.238 -8.677 1.00 85.88 198 TRP A O 1
ATOM 1548 N N . LYS A 1 199 ? -6.439 23.139 -9.634 1.00 87.69 199 LYS A N 1
ATOM 1549 C CA . LYS A 1 199 ? -6.279 23.967 -8.439 1.00 87.69 199 LYS A CA 1
ATOM 1550 C C . LYS A 1 199 ? -7.194 23.492 -7.311 1.00 87.69 199 LYS A C 1
ATOM 1552 O O . LYS A 1 199 ? -6.727 23.354 -6.182 1.00 87.69 199 LYS A O 1
ATOM 1557 N N . ASN A 1 200 ? -8.469 23.243 -7.598 1.00 86.25 200 ASN A N 1
ATOM 1558 C CA . ASN A 1 200 ? -9.449 22.834 -6.593 1.00 86.25 200 ASN A CA 1
ATOM 1559 C C . ASN A 1 200 ? -9.154 21.437 -6.039 1.00 86.25 200 ASN A C 1
ATOM 1561 O O . ASN A 1 200 ? -9.210 21.250 -4.824 1.00 86.25 200 ASN A O 1
ATOM 1565 N N . LEU A 1 201 ? -8.761 20.497 -6.903 1.00 83.75 201 LEU A N 1
ATOM 1566 C CA . LEU A 1 201 ? -8.309 19.164 -6.515 1.00 83.75 201 LEU A CA 1
ATOM 1567 C C . LEU A 1 201 ? -7.087 19.280 -5.597 1.00 83.75 201 LEU A C 1
ATOM 1569 O O . LEU A 1 201 ? -7.138 18.854 -4.445 1.00 83.75 201 LEU A O 1
ATOM 1573 N N . PHE A 1 202 ? -6.015 19.937 -6.047 1.00 84.56 202 PHE A N 1
ATOM 1574 C CA . PHE A 1 202 ? -4.786 20.035 -5.259 1.00 84.56 202 PHE A CA 1
ATOM 1575 C C . PHE A 1 202 ? -5.001 20.749 -3.918 1.00 84.56 202 PHE A C 1
ATOM 1577 O O . PHE A 1 202 ? -4.603 20.234 -2.877 1.00 84.56 202 PHE A O 1
ATOM 1584 N N . VAL A 1 203 ? -5.659 21.913 -3.911 1.00 85.94 203 VAL A N 1
ATOM 1585 C CA . VAL A 1 203 ? -5.888 22.688 -2.681 1.00 85.94 203 VAL A CA 1
ATOM 1586 C C . VAL A 1 203 ? -6.835 21.959 -1.728 1.00 85.94 203 VAL A C 1
ATOM 1588 O O . VAL A 1 203 ? -6.595 21.972 -0.522 1.00 85.94 203 VAL A O 1
ATOM 1591 N N . GLY A 1 204 ? -7.894 21.328 -2.243 1.00 82.00 204 GLY A N 1
ATOM 1592 C CA . GLY A 1 204 ? -8.845 20.563 -1.436 1.00 82.00 204 GLY A CA 1
ATOM 1593 C C . GLY A 1 204 ? -8.181 19.364 -0.765 1.00 82.00 204 GLY A C 1
ATOM 1594 O O . GLY A 1 204 ? -8.221 19.241 0.459 1.00 82.00 204 GLY A O 1
ATOM 1595 N N . HIS A 1 205 ? -7.488 18.534 -1.547 1.00 81.69 205 HIS A N 1
ATOM 1596 C CA . HIS A 1 205 ? -6.771 17.377 -1.015 1.00 81.69 205 HIS A CA 1
ATOM 1597 C C . HIS A 1 205 ? -5.647 17.774 -0.068 1.00 81.69 205 HIS A C 1
ATOM 1599 O O . HIS A 1 205 ? -5.504 17.160 0.983 1.00 81.69 205 HIS A O 1
ATOM 1605 N N . TRP A 1 206 ? -4.875 18.814 -0.391 1.00 81.94 206 TRP A N 1
ATOM 1606 C CA . TRP A 1 206 ? -3.796 19.274 0.478 1.00 81.94 206 TRP A CA 1
ATOM 1607 C C . TRP A 1 206 ? -4.316 19.746 1.836 1.00 81.94 206 TRP A C 1
ATOM 1609 O O . TRP A 1 206 ? -3.752 19.390 2.867 1.00 81.94 206 TRP A O 1
ATOM 1619 N N . LYS A 1 207 ? -5.426 20.497 1.862 1.00 85.75 207 LYS A N 1
ATOM 1620 C CA . LYS A 1 207 ? -6.069 20.914 3.116 1.00 85.75 207 LYS A CA 1
ATOM 1621 C C . LYS A 1 207 ? -6.515 19.714 3.947 1.00 85.75 207 LYS A C 1
ATOM 1623 O O . LYS A 1 207 ? -6.217 19.681 5.136 1.00 85.75 207 LYS A O 1
ATOM 1628 N N . ASN A 1 208 ? -7.16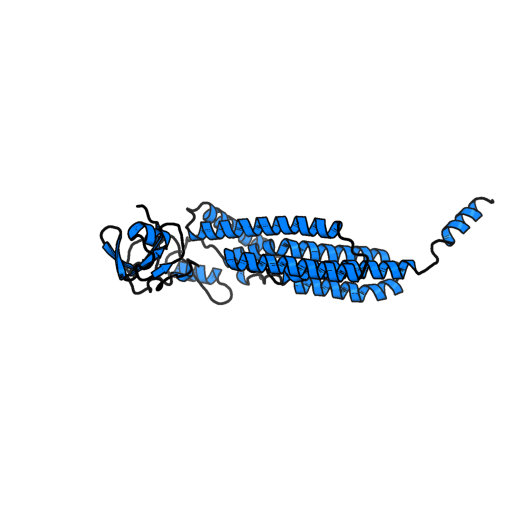8 18.730 3.326 1.00 83.50 208 ASN A N 1
ATOM 1629 C CA . ASN A 1 208 ? -7.640 17.533 4.026 1.00 83.50 208 ASN A CA 1
ATOM 1630 C C . ASN A 1 208 ? -6.477 16.657 4.513 1.00 83.50 208 ASN A C 1
ATOM 1632 O O . ASN A 1 208 ? -6.534 16.137 5.619 1.00 83.50 208 ASN A O 1
ATOM 1636 N N . LEU A 1 209 ? -5.397 16.539 3.735 1.00 81.06 209 LEU A N 1
ATOM 1637 C CA . LEU A 1 209 ? -4.185 15.826 4.142 1.00 81.06 209 LEU A CA 1
ATOM 1638 C C . LEU A 1 209 ? -3.503 16.497 5.332 1.00 81.06 209 LEU A C 1
ATOM 1640 O O . LEU A 1 209 ? -3.153 15.822 6.293 1.00 81.06 209 LEU A O 1
ATOM 1644 N N . VAL A 1 210 ? -3.331 17.821 5.294 1.00 82.06 210 VAL A N 1
ATOM 1645 C CA . VAL A 1 210 ? -2.743 18.571 6.412 1.00 82.06 210 VAL A CA 1
ATOM 1646 C C . VAL A 1 210 ? -3.629 18.468 7.649 1.00 82.06 210 VAL A C 1
ATOM 1648 O O . VAL A 1 210 ? -3.117 18.237 8.738 1.00 82.06 210 VAL A O 1
ATOM 1651 N N . ALA A 1 211 ? -4.948 18.584 7.492 1.00 82.12 211 ALA A N 1
ATOM 1652 C CA . ALA A 1 211 ? -5.888 18.409 8.592 1.00 82.12 211 ALA A CA 1
ATOM 1653 C C . ALA A 1 211 ? -5.835 16.988 9.176 1.00 82.12 211 ALA A C 1
ATOM 1655 O O . ALA A 1 211 ? -5.845 16.850 10.393 1.00 82.12 211 ALA A O 1
ATOM 1656 N N . TRP A 1 212 ? -5.694 15.953 8.344 1.00 80.19 212 TRP A N 1
ATOM 1657 C CA . TRP A 1 212 ? -5.513 14.571 8.797 1.00 80.19 212 TRP A CA 1
ATOM 1658 C C . TRP A 1 212 ? -4.180 14.355 9.527 1.00 80.19 212 TRP A C 1
ATOM 1660 O O . TRP A 1 212 ? -4.167 13.732 10.581 1.00 80.19 212 TRP A O 1
ATOM 1670 N N . ILE A 1 213 ? -3.075 14.925 9.034 1.00 76.25 213 ILE A N 1
ATOM 1671 C CA . ILE A 1 213 ? -1.760 14.851 9.701 1.00 76.25 213 ILE A CA 1
ATOM 1672 C C . ILE A 1 213 ? -1.776 15.581 11.053 1.00 76.25 213 ILE A C 1
ATOM 1674 O O . ILE A 1 213 ? -1.117 15.152 11.996 1.00 76.25 213 ILE A O 1
ATOM 1678 N N . LEU A 1 214 ? -2.490 16.707 11.138 1.00 77.44 214 LEU A N 1
ATOM 1679 C CA . LEU A 1 214 ? -2.615 17.501 12.363 1.00 77.44 214 LEU A CA 1
ATOM 1680 C C . LEU A 1 214 ? -3.662 16.946 13.336 1.00 77.44 214 LEU A C 1
ATOM 1682 O O . LEU A 1 214 ? -3.634 17.295 14.517 1.00 77.44 214 LEU A O 1
ATOM 1686 N N . ALA A 1 215 ? -4.592 16.120 12.857 1.00 74.94 215 ALA A N 1
ATOM 1687 C CA . ALA A 1 215 ? -5.534 15.414 13.707 1.00 74.94 215 ALA A CA 1
ATOM 1688 C C . ALA A 1 215 ? -4.793 14.400 14.588 1.00 74.94 215 ALA A C 1
ATOM 1690 O O . ALA A 1 215 ? -3.703 13.930 14.257 1.00 74.94 215 ALA A O 1
ATOM 1691 N N . VAL A 1 216 ? -5.396 14.054 15.730 1.00 66.44 216 VAL A N 1
ATOM 1692 C CA . VAL A 1 216 ? -4.872 12.990 16.596 1.00 66.44 216 VAL A CA 1
ATOM 1693 C C . VAL A 1 216 ? -4.791 11.713 15.767 1.00 66.44 216 VAL A C 1
ATOM 1695 O O . VAL A 1 216 ? -5.819 11.157 15.380 1.00 66.44 216 VAL A O 1
ATOM 1698 N N . SER A 1 217 ? -3.566 11.283 15.468 1.00 65.56 217 SER A N 1
ATOM 1699 C CA . SER A 1 217 ? -3.325 10.119 14.627 1.00 65.56 217 SER A CA 1
ATOM 1700 C C . SER A 1 217 ? -3.876 8.883 15.325 1.00 65.56 217 SER A C 1
ATOM 1702 O O . SER A 1 217 ? -3.471 8.560 16.444 1.00 65.56 217 SER A O 1
ATOM 1704 N N . THR A 1 218 ? -4.813 8.190 14.678 1.00 75.19 218 THR A N 1
ATOM 1705 C CA . THR A 1 218 ? -5.265 6.892 15.183 1.00 75.19 218 THR A CA 1
ATOM 1706 C C . THR A 1 218 ? -4.143 5.867 15.049 1.00 75.19 218 THR A C 1
ATOM 1708 O O . THR A 1 218 ? -3.206 6.064 14.272 1.00 75.19 218 THR A O 1
ATOM 1711 N N . PHE A 1 219 ? -4.235 4.741 15.765 1.00 76.19 219 PHE A N 1
ATOM 1712 C CA . PHE A 1 219 ? -3.237 3.671 15.652 1.00 76.19 219 PHE A CA 1
ATOM 1713 C C . PHE A 1 219 ? -2.964 3.274 14.192 1.00 76.19 219 PHE A C 1
ATOM 1715 O O . PHE A 1 219 ? -1.815 3.099 13.788 1.00 76.19 219 PHE A O 1
ATOM 1722 N N . ARG A 1 220 ? -4.031 3.208 13.388 1.00 77.88 220 ARG A N 1
ATOM 1723 C CA . ARG A 1 220 ? -3.981 2.864 11.972 1.00 77.88 220 ARG A CA 1
ATOM 1724 C C . ARG A 1 220 ? -3.227 3.919 11.172 1.00 77.88 220 ARG A C 1
ATOM 1726 O O . ARG A 1 220 ? -2.421 3.575 10.315 1.00 77.88 220 ARG A O 1
ATOM 1733 N N . ASP A 1 221 ? -3.480 5.194 11.455 1.00 78.00 221 ASP A N 1
ATOM 1734 C CA . ASP A 1 221 ? -2.826 6.304 10.761 1.00 78.00 221 ASP A CA 1
ATOM 1735 C C . ASP A 1 221 ? -1.323 6.327 11.058 1.00 78.00 221 ASP A C 1
ATOM 1737 O O . ASP A 1 221 ? -0.524 6.524 10.146 1.00 78.00 221 ASP A O 1
ATOM 1741 N N . VAL A 1 222 ? -0.926 6.051 12.307 1.00 79.06 222 VAL A N 1
ATOM 1742 C CA . VAL A 1 222 ? 0.488 5.959 12.704 1.00 79.06 222 VAL A CA 1
ATOM 1743 C C . VAL A 1 222 ? 1.189 4.810 11.977 1.00 79.06 222 VAL A C 1
ATOM 1745 O O . VAL A 1 222 ? 2.278 5.005 11.433 1.00 79.06 222 VAL A O 1
ATOM 1748 N N . GLU A 1 223 ? 0.567 3.630 11.924 1.00 77.06 223 GLU A N 1
ATOM 1749 C CA . GLU A 1 223 ? 1.122 2.465 11.228 1.00 77.06 223 GLU A CA 1
ATOM 1750 C C . GLU A 1 223 ? 1.259 2.721 9.717 1.00 77.06 223 GLU A C 1
ATOM 1752 O O . GLU A 1 223 ? 2.327 2.497 9.138 1.00 77.06 223 GLU A O 1
ATOM 1757 N N . LEU A 1 224 ? 0.218 3.280 9.089 1.00 77.31 224 LEU A N 1
ATOM 1758 C CA . LEU A 1 224 ? 0.223 3.645 7.670 1.00 77.31 224 LEU A CA 1
ATOM 1759 C C . LEU A 1 224 ? 1.256 4.730 7.355 1.00 77.31 224 LEU A C 1
ATOM 1761 O O . LEU A 1 224 ? 1.981 4.611 6.363 1.00 77.31 224 LEU A O 1
ATOM 1765 N N . MET A 1 225 ? 1.365 5.774 8.181 1.00 79.12 225 MET A N 1
ATOM 1766 C CA . MET A 1 225 ? 2.364 6.831 8.006 1.00 79.12 225 MET A CA 1
ATOM 1767 C C . MET A 1 225 ? 3.782 6.288 8.143 1.00 79.12 225 MET A C 1
ATOM 1769 O O . MET A 1 225 ? 4.634 6.605 7.312 1.00 79.12 225 MET A O 1
ATOM 1773 N N . ALA A 1 226 ? 4.047 5.454 9.151 1.00 79.50 226 ALA A N 1
ATOM 1774 C CA . ALA A 1 226 ? 5.358 4.849 9.349 1.00 79.50 226 ALA A CA 1
ATOM 1775 C C . ALA A 1 226 ? 5.737 3.947 8.166 1.00 79.50 226 ALA A C 1
ATOM 1777 O O . ALA A 1 226 ? 6.846 4.056 7.635 1.00 79.50 226 ALA A O 1
ATOM 1778 N N . ALA A 1 227 ? 4.808 3.107 7.700 1.00 76.81 227 ALA A N 1
ATOM 1779 C CA . ALA A 1 227 ? 5.012 2.275 6.521 1.00 76.81 227 ALA A CA 1
ATOM 1780 C C . ALA A 1 227 ? 5.303 3.130 5.277 1.00 76.81 227 ALA A C 1
ATOM 1782 O O . ALA A 1 227 ? 6.310 2.908 4.606 1.00 76.81 227 ALA A O 1
ATOM 1783 N N . SER A 1 228 ? 4.484 4.154 5.023 1.00 80.94 228 SER A N 1
ATOM 1784 C CA . SER A 1 228 ? 4.631 5.080 3.891 1.00 80.94 228 SER A CA 1
ATOM 1785 C C . SER A 1 228 ? 5.955 5.846 3.928 1.00 80.94 228 SER A C 1
ATOM 1787 O O . SER A 1 228 ? 6.627 6.013 2.913 1.00 80.94 228 SER A O 1
ATOM 1789 N N . PHE A 1 229 ? 6.381 6.294 5.108 1.00 80.88 229 PHE A N 1
ATOM 1790 C CA . PHE A 1 229 ? 7.657 6.980 5.268 1.00 80.88 229 PHE A CA 1
ATOM 1791 C C . PHE A 1 229 ? 8.833 6.051 4.952 1.00 80.88 229 PHE A C 1
ATOM 1793 O O . PHE A 1 229 ? 9.750 6.426 4.217 1.00 80.88 229 PHE A O 1
ATOM 1800 N N . MET A 1 230 ? 8.792 4.815 5.456 1.00 79.00 230 MET A N 1
ATOM 1801 C CA . MET A 1 230 ? 9.833 3.824 5.189 1.00 79.00 230 MET A CA 1
ATOM 1802 C C . MET A 1 230 ? 9.883 3.443 3.707 1.00 79.00 230 MET A C 1
ATOM 1804 O O . MET A 1 230 ? 10.979 3.335 3.155 1.00 79.00 230 MET A O 1
ATOM 1808 N N . THR A 1 231 ? 8.738 3.282 3.033 1.00 78.50 231 THR A N 1
ATOM 1809 C CA . THR A 1 231 ? 8.718 2.983 1.593 1.00 78.50 231 THR A CA 1
ATOM 1810 C C . THR A 1 231 ? 9.304 4.125 0.769 1.00 78.50 231 THR A C 1
ATOM 1812 O O . THR A 1 231 ? 10.126 3.858 -0.108 1.00 78.50 231 THR A O 1
ATOM 1815 N N . ILE A 1 232 ? 8.973 5.383 1.085 1.00 82.12 232 ILE A N 1
ATOM 1816 C CA . ILE A 1 232 ? 9.549 6.565 0.421 1.00 82.12 232 ILE A CA 1
ATOM 1817 C C . ILE A 1 232 ? 11.062 6.643 0.660 1.00 82.12 232 ILE A C 1
ATOM 1819 O O . ILE A 1 232 ? 11.830 6.866 -0.277 1.00 82.12 232 ILE A O 1
ATOM 1823 N N . LEU A 1 233 ? 11.521 6.436 1.897 1.00 82.94 233 LEU A N 1
ATOM 1824 C CA . LEU A 1 233 ? 12.947 6.486 2.223 1.00 82.94 233 LEU A CA 1
ATOM 1825 C C . LEU A 1 233 ? 13.733 5.402 1.470 1.00 82.94 233 LEU A C 1
ATOM 1827 O O . LEU A 1 233 ? 14.778 5.685 0.876 1.00 82.94 233 LEU A O 1
ATOM 1831 N N . PHE A 1 234 ? 13.219 4.169 1.451 1.00 80.06 234 PHE A N 1
ATOM 1832 C CA . PHE A 1 234 ? 13.843 3.068 0.722 1.00 80.06 234 PHE A CA 1
ATOM 1833 C C . PHE A 1 234 ? 13.798 3.270 -0.793 1.00 80.06 234 PHE A C 1
ATOM 1835 O O . PHE A 1 234 ? 14.791 2.967 -1.458 1.00 80.06 234 PHE A O 1
ATOM 1842 N N . SER A 1 235 ? 12.710 3.809 -1.353 1.00 81.44 235 SER A N 1
ATOM 1843 C CA . SER A 1 235 ? 12.629 4.083 -2.792 1.00 81.44 235 SER A CA 1
ATOM 1844 C C . SER A 1 235 ? 13.597 5.195 -3.200 1.00 81.44 235 SER A C 1
ATOM 1846 O O . SER A 1 235 ? 14.318 5.053 -4.191 1.00 81.44 235 SER A O 1
ATOM 1848 N N . LEU A 1 236 ? 13.723 6.255 -2.396 1.00 81.06 236 LEU A N 1
ATOM 1849 C CA . LEU A 1 236 ? 14.684 7.325 -2.638 1.00 81.06 236 LEU A CA 1
ATOM 1850 C C . LEU A 1 236 ? 16.123 6.795 -2.556 1.00 81.06 236 LEU A C 1
ATOM 1852 O O . LEU A 1 236 ? 16.919 7.025 -3.469 1.00 81.06 236 LEU A O 1
ATOM 1856 N N . GLY A 1 237 ? 16.447 6.008 -1.527 1.00 80.44 237 GLY A N 1
ATOM 1857 C CA . GLY A 1 237 ? 17.753 5.357 -1.394 1.00 80.44 237 GLY A CA 1
ATOM 1858 C C . GLY A 1 237 ? 18.078 4.435 -2.575 1.00 80.44 237 GLY A C 1
ATOM 1859 O O . GLY A 1 237 ? 19.159 4.523 -3.165 1.00 80.44 237 GLY A O 1
ATOM 1860 N N . ALA A 1 238 ? 17.118 3.604 -2.988 1.00 80.56 238 ALA A N 1
ATOM 1861 C CA . ALA A 1 238 ? 17.248 2.734 -4.153 1.00 80.56 238 ALA A CA 1
ATOM 1862 C C . ALA A 1 238 ? 17.467 3.530 -5.446 1.00 80.56 238 ALA A C 1
ATOM 1864 O O . ALA A 1 238 ? 18.267 3.115 -6.282 1.00 80.56 238 ALA A O 1
ATOM 1865 N N . SER A 1 239 ? 16.822 4.688 -5.603 1.00 78.12 239 SER A N 1
ATOM 1866 C CA . SER A 1 239 ? 16.983 5.549 -6.777 1.00 78.12 239 SER A CA 1
ATOM 1867 C C . SER A 1 239 ? 18.404 6.110 -6.912 1.00 78.12 239 SER A C 1
ATOM 1869 O O . SER A 1 239 ? 18.987 6.062 -7.998 1.00 78.12 239 SER A O 1
ATOM 1871 N N . VAL A 1 240 ? 19.005 6.557 -5.803 1.00 79.19 240 VAL A N 1
ATOM 1872 C CA . VAL A 1 240 ? 20.385 7.063 -5.765 1.00 79.19 240 VAL A CA 1
ATOM 1873 C C . VAL A 1 240 ? 21.365 5.935 -6.079 1.00 79.19 240 VAL A C 1
ATOM 1875 O O . VAL A 1 240 ? 22.259 6.099 -6.912 1.00 79.19 240 VAL A O 1
ATOM 1878 N N . CYS A 1 241 ? 21.177 4.766 -5.462 1.00 77.69 241 CYS A N 1
ATOM 1879 C CA . CYS A 1 241 ? 21.990 3.583 -5.733 1.00 77.69 241 CYS A CA 1
ATOM 1880 C C . CYS A 1 241 ? 21.869 3.130 -7.192 1.00 77.69 241 CYS A C 1
ATOM 1882 O O . CYS A 1 241 ? 22.889 2.872 -7.828 1.00 77.69 241 CYS A O 1
ATOM 1884 N N . ALA A 1 242 ? 20.654 3.098 -7.746 1.00 74.81 242 ALA A N 1
ATOM 1885 C CA . ALA A 1 242 ? 20.395 2.733 -9.134 1.00 74.81 242 ALA A CA 1
ATOM 1886 C C . ALA A 1 242 ? 21.057 3.719 -10.104 1.00 74.81 242 ALA A C 1
ATOM 1888 O O . ALA A 1 242 ? 21.738 3.288 -11.031 1.00 74.81 242 ALA A O 1
ATOM 1889 N N . ALA A 1 243 ? 20.946 5.028 -9.858 1.00 71.62 243 ALA A N 1
ATOM 1890 C CA . ALA A 1 243 ? 21.603 6.054 -10.664 1.00 71.62 243 ALA A CA 1
ATOM 1891 C C . ALA A 1 243 ? 23.138 5.940 -10.613 1.00 71.62 243 ALA A C 1
ATOM 1893 O O . ALA A 1 243 ? 23.801 6.028 -11.649 1.00 71.62 243 ALA A O 1
ATOM 1894 N N . LYS A 1 244 ? 23.727 5.690 -9.434 1.00 72.44 244 LYS A N 1
ATOM 1895 C CA . LYS A 1 244 ? 25.181 5.488 -9.302 1.00 72.44 244 LYS A CA 1
ATOM 1896 C C . LYS A 1 244 ? 25.641 4.190 -9.967 1.00 72.44 244 LYS A C 1
ATOM 1898 O O . LYS A 1 244 ? 26.629 4.208 -10.697 1.00 72.44 244 LYS A O 1
ATOM 1903 N N . ALA A 1 245 ? 24.920 3.088 -9.774 1.00 71.38 245 ALA A N 1
ATOM 1904 C CA . ALA A 1 245 ? 25.204 1.807 -10.419 1.00 71.38 245 ALA A CA 1
ATOM 1905 C C . ALA A 1 245 ? 25.132 1.920 -11.952 1.00 71.38 245 ALA A C 1
ATOM 1907 O O . ALA A 1 245 ? 26.033 1.460 -12.647 1.00 71.38 245 ALA A O 1
ATOM 1908 N N . ALA A 1 246 ? 24.124 2.626 -12.469 1.00 68.06 246 ALA A N 1
ATOM 1909 C CA . ALA A 1 246 ? 23.943 2.941 -13.885 1.00 68.06 246 ALA A CA 1
ATOM 1910 C C . ALA A 1 246 ? 25.109 3.726 -14.520 1.00 68.06 246 ALA A C 1
ATOM 1912 O O . ALA A 1 246 ? 25.336 3.621 -15.730 1.00 68.06 246 ALA A O 1
ATOM 1913 N N . ILE A 1 247 ? 25.828 4.530 -13.729 1.00 68.31 247 ILE A N 1
ATOM 1914 C CA . ILE A 1 247 ? 27.008 5.291 -14.167 1.00 68.31 247 ILE A CA 1
ATOM 1915 C C . ILE A 1 247 ? 28.281 4.442 -14.066 1.00 68.31 247 ILE A C 1
ATOM 1917 O O . ILE A 1 247 ? 29.127 4.501 -14.957 1.00 68.31 247 ILE A O 1
ATOM 1921 N N . LEU A 1 248 ? 28.428 3.669 -12.987 1.00 67.19 248 LEU A N 1
ATOM 1922 C CA . LEU A 1 248 ? 29.652 2.925 -12.674 1.00 67.19 248 LEU A CA 1
ATOM 1923 C C . LEU A 1 248 ? 29.779 1.615 -13.461 1.00 67.19 248 LEU A C 1
ATOM 1925 O O . LEU A 1 248 ? 30.883 1.214 -13.828 1.00 67.19 248 LEU A O 1
ATOM 1929 N N . ILE A 1 249 ? 28.661 0.942 -13.724 1.00 65.06 249 ILE A N 1
ATOM 1930 C CA . ILE A 1 249 ? 28.642 -0.379 -14.348 1.00 65.06 249 ILE A CA 1
ATOM 1931 C C . ILE A 1 249 ? 28.451 -0.198 -15.859 1.00 65.06 249 ILE A C 1
ATOM 1933 O O . ILE A 1 249 ? 27.330 -0.217 -16.360 1.00 65.06 249 ILE A O 1
ATOM 1937 N N . SER A 1 250 ? 29.553 -0.030 -16.601 1.00 60.66 250 SER A N 1
ATOM 1938 C CA . SER A 1 250 ? 29.542 -0.218 -18.061 1.00 60.66 250 SER A CA 1
ATOM 1939 C C . SER A 1 250 ? 29.916 -1.666 -18.362 1.00 60.66 250 SER A C 1
ATOM 1941 O O . SER A 1 250 ? 31.077 -2.058 -18.186 1.00 60.66 250 SER A O 1
ATOM 1943 N N . ILE A 1 251 ? 28.962 -2.477 -18.811 1.00 63.91 251 ILE A N 1
ATOM 1944 C CA . ILE A 1 251 ? 29.249 -3.873 -19.150 1.00 63.91 251 ILE A CA 1
ATOM 1945 C C . ILE A 1 251 ? 29.658 -3.953 -20.617 1.00 63.91 251 ILE A C 1
ATOM 1947 O O . ILE A 1 251 ? 28.891 -3.628 -21.523 1.00 63.91 251 ILE A O 1
ATOM 1951 N N . ARG A 1 252 ? 30.890 -4.412 -20.850 1.00 63.69 252 ARG A N 1
ATOM 1952 C CA . ARG A 1 252 ? 31.467 -4.556 -22.198 1.00 63.69 252 ARG A CA 1
ATOM 1953 C C . ARG A 1 252 ? 31.344 -5.972 -22.765 1.00 63.69 252 ARG A C 1
ATOM 1955 O O . ARG A 1 252 ? 31.432 -6.155 -23.971 1.00 63.69 252 ARG A O 1
ATOM 1962 N N . THR A 1 253 ? 31.084 -6.972 -21.922 1.00 72.31 253 THR A N 1
ATOM 1963 C CA . THR A 1 253 ? 31.127 -8.391 -22.312 1.00 72.31 253 THR A CA 1
ATOM 1964 C C . THR A 1 253 ? 29.788 -9.081 -22.061 1.00 72.31 253 THR A C 1
ATOM 1966 O O . THR A 1 253 ? 29.204 -8.920 -20.993 1.00 72.31 253 THR A O 1
ATOM 1969 N N . TYR A 1 254 ? 29.340 -9.934 -22.993 1.00 71.81 254 TYR A N 1
ATOM 1970 C CA . TYR A 1 254 ? 28.090 -10.705 -22.868 1.00 71.81 254 TYR A CA 1
ATOM 1971 C C . TYR A 1 254 ? 28.024 -11.542 -21.577 1.00 71.81 254 TYR A C 1
ATOM 1973 O O . TYR A 1 254 ? 27.023 -11.511 -20.868 1.00 71.81 254 TYR A O 1
ATOM 1981 N N . ARG A 1 255 ? 29.122 -12.227 -21.217 1.00 74.94 255 ARG A N 1
ATOM 1982 C CA . ARG A 1 255 ? 29.221 -12.986 -19.954 1.00 74.94 255 ARG A CA 1
ATOM 1983 C C . ARG A 1 255 ? 29.026 -12.095 -18.724 1.00 74.94 255 ARG A C 1
ATOM 1985 O O . ARG A 1 255 ? 28.366 -12.506 -17.781 1.00 74.94 255 ARG A O 1
ATOM 1992 N N . GLY A 1 256 ? 29.550 -10.869 -18.760 1.00 73.31 256 GLY A N 1
ATOM 1993 C CA . GLY A 1 256 ? 29.363 -9.892 -17.688 1.00 73.31 256 GLY A CA 1
ATOM 1994 C C . GLY A 1 256 ? 27.908 -9.443 -17.552 1.00 73.31 256 GLY A C 1
ATOM 1995 O O . GLY A 1 256 ? 27.436 -9.274 -16.436 1.00 73.31 256 GLY A O 1
ATOM 1996 N N . MET A 1 257 ? 27.177 -9.320 -18.666 1.00 77.31 257 MET A N 1
ATOM 1997 C CA . MET A 1 257 ? 25.761 -8.929 -18.654 1.00 77.31 257 MET A CA 1
ATOM 1998 C C . MET A 1 257 ? 24.908 -10.019 -18.006 1.00 77.31 257 MET A C 1
ATOM 2000 O O . MET A 1 257 ? 24.121 -9.728 -17.112 1.00 77.31 257 MET A O 1
ATOM 2004 N N . VAL A 1 258 ? 25.111 -11.276 -18.412 1.00 78.50 258 VAL A N 1
ATOM 2005 C CA . VAL A 1 258 ? 24.375 -12.424 -17.861 1.00 78.50 258 VAL A CA 1
ATOM 2006 C C . VAL A 1 258 ? 24.668 -12.601 -16.371 1.00 78.50 258 VAL A C 1
ATOM 2008 O O . VAL A 1 258 ? 23.735 -12.755 -15.589 1.00 78.50 258 VAL A O 1
ATOM 2011 N N . LEU A 1 259 ? 25.940 -12.518 -15.962 1.00 80.50 259 LEU A N 1
ATOM 2012 C CA . LEU A 1 259 ? 26.322 -12.599 -14.549 1.00 80.50 259 LEU A CA 1
ATOM 2013 C C . LEU A 1 259 ? 25.769 -11.425 -13.732 1.00 80.50 259 LEU A C 1
ATOM 2015 O O . LEU A 1 259 ? 25.331 -11.635 -12.608 1.00 80.50 259 LEU A O 1
ATOM 2019 N N . GLY A 1 260 ? 25.744 -10.215 -14.297 1.00 77.69 260 GLY A N 1
ATOM 2020 C CA . GLY A 1 260 ? 25.170 -9.033 -13.653 1.00 77.69 260 GLY A CA 1
ATOM 2021 C C . GLY A 1 260 ? 23.667 -9.166 -13.416 1.00 77.69 260 GLY A C 1
ATOM 2022 O O . GLY A 1 260 ? 23.209 -8.945 -12.297 1.00 77.69 260 GLY A O 1
ATOM 2023 N N . CYS A 1 261 ? 22.909 -9.593 -14.433 1.00 80.00 261 CYS A N 1
ATOM 2024 C CA . CYS A 1 261 ? 21.478 -9.862 -14.285 1.00 80.00 261 CYS A CA 1
ATOM 2025 C C . CYS A 1 261 ? 21.229 -10.980 -13.265 1.00 80.00 261 CYS A C 1
ATOM 2027 O O . CYS A 1 261 ? 20.420 -10.796 -12.363 1.00 80.00 261 CYS A O 1
ATOM 2029 N N . ALA A 1 262 ? 21.966 -12.095 -13.356 1.00 82.12 262 ALA A N 1
ATOM 2030 C CA . ALA A 1 262 ? 21.819 -13.229 -12.445 1.00 82.12 262 ALA A CA 1
ATOM 2031 C C . ALA A 1 262 ? 22.132 -12.853 -10.989 1.00 82.12 262 ALA A C 1
ATOM 2033 O O . ALA A 1 262 ? 21.363 -13.186 -10.088 1.00 82.12 262 ALA A O 1
ATOM 2034 N N . ALA A 1 263 ? 23.223 -12.119 -10.755 1.00 83.69 263 ALA A N 1
ATOM 2035 C CA . ALA A 1 263 ? 23.590 -11.633 -9.431 1.00 83.69 263 ALA A CA 1
ATOM 2036 C C . ALA A 1 263 ? 22.526 -10.676 -8.879 1.00 83.69 263 ALA A C 1
ATOM 2038 O O . ALA A 1 263 ? 22.102 -10.831 -7.736 1.00 83.69 263 ALA A O 1
ATOM 2039 N N . TYR A 1 264 ? 22.036 -9.739 -9.697 1.00 81.81 264 TYR A N 1
ATOM 2040 C CA . TYR A 1 264 ? 20.990 -8.806 -9.286 1.00 81.81 264 TYR A CA 1
ATOM 2041 C C . TYR A 1 264 ? 19.700 -9.536 -8.893 1.00 81.81 264 TYR A C 1
ATOM 2043 O O . TYR A 1 264 ? 19.209 -9.365 -7.777 1.00 81.81 264 TYR A O 1
ATOM 2051 N N . THR A 1 265 ? 19.191 -10.419 -9.755 1.00 82.19 265 THR A N 1
ATOM 2052 C CA . THR A 1 265 ? 17.977 -11.191 -9.463 1.00 82.19 265 THR A CA 1
ATOM 2053 C C . THR A 1 265 ? 18.145 -12.080 -8.236 1.00 82.19 265 THR A C 1
ATOM 2055 O O . THR A 1 265 ? 17.224 -12.178 -7.429 1.00 82.19 265 THR A O 1
ATOM 2058 N N . LEU A 1 266 ? 19.327 -12.679 -8.048 1.00 85.12 266 LEU A N 1
ATOM 2059 C CA . LEU A 1 266 ? 19.616 -13.528 -6.896 1.00 85.12 266 LEU A CA 1
ATOM 2060 C C . LEU A 1 266 ? 19.638 -12.701 -5.604 1.00 85.12 266 LEU A C 1
ATOM 2062 O O . LEU A 1 266 ? 18.955 -13.063 -4.649 1.00 85.12 266 LEU A O 1
ATOM 2066 N N . THR A 1 267 ? 20.322 -11.554 -5.585 1.00 83.75 267 THR A N 1
ATOM 2067 C CA . THR A 1 267 ? 20.333 -10.663 -4.409 1.00 83.75 267 THR A CA 1
ATOM 2068 C C . THR A 1 267 ? 18.936 -10.175 -4.035 1.00 83.75 267 THR A C 1
ATOM 2070 O O . THR A 1 267 ? 18.565 -10.232 -2.864 1.00 83.75 267 THR A O 1
ATOM 2073 N N . LEU A 1 268 ? 18.126 -9.772 -5.019 1.00 80.19 268 LEU A N 1
ATOM 2074 C CA . LEU A 1 268 ? 16.760 -9.316 -4.773 1.00 80.19 268 LEU A CA 1
ATOM 2075 C C . LEU A 1 268 ? 15.847 -10.470 -4.329 1.00 80.19 268 LEU A C 1
ATOM 2077 O O . LEU A 1 268 ? 14.989 -10.272 -3.475 1.00 80.19 268 LEU A O 1
ATOM 2081 N N . SER A 1 269 ? 16.058 -11.690 -4.837 1.00 82.25 269 SER A N 1
ATOM 2082 C CA . SER A 1 269 ? 15.324 -12.879 -4.382 1.00 82.25 269 SER A CA 1
ATOM 2083 C C . SER A 1 269 ? 15.654 -13.253 -2.930 1.00 82.25 269 SER A C 1
ATOM 2085 O O . SER A 1 269 ? 14.738 -13.487 -2.142 1.00 82.25 269 SER A O 1
ATOM 2087 N N . LEU A 1 270 ? 16.929 -13.206 -2.527 1.00 84.31 270 LEU A N 1
ATOM 2088 C CA . LEU A 1 270 ? 17.339 -13.445 -1.139 1.00 84.31 270 LEU A CA 1
ATOM 2089 C C . LEU A 1 270 ? 16.771 -12.381 -0.197 1.00 84.31 270 LEU A C 1
ATOM 2091 O O . LEU A 1 270 ? 16.260 -12.708 0.874 1.00 84.31 270 LEU A O 1
ATOM 2095 N N . LEU A 1 271 ? 16.801 -11.115 -0.622 1.00 80.81 271 LEU A N 1
ATOM 2096 C CA . LEU A 1 271 ? 16.198 -10.019 0.128 1.00 80.81 271 LEU A CA 1
ATOM 2097 C C . LEU A 1 271 ? 14.680 -10.201 0.247 1.00 80.81 271 LEU A C 1
ATOM 2099 O O . LEU A 1 271 ? 14.123 -9.978 1.317 1.00 80.81 271 LEU A O 1
ATOM 2103 N N . SER A 1 272 ? 14.011 -10.661 -0.814 1.00 80.25 272 SER A N 1
ATOM 2104 C CA . SER A 1 272 ? 12.567 -10.921 -0.792 1.00 80.25 272 SER A CA 1
ATOM 2105 C C . SER A 1 272 ? 12.191 -12.027 0.188 1.00 80.25 272 SER A C 1
ATOM 2107 O O . SER A 1 272 ? 11.224 -11.873 0.925 1.00 80.25 272 SER A O 1
ATOM 2109 N N . LEU A 1 273 ? 12.998 -13.088 0.280 1.00 79.62 273 LEU A N 1
ATOM 2110 C CA . LEU A 1 273 ? 12.780 -14.180 1.225 1.00 79.62 273 LEU A CA 1
ATOM 2111 C C . LEU A 1 273 ? 12.906 -13.688 2.676 1.00 79.62 273 LEU A C 1
ATOM 2113 O O . LEU A 1 273 ? 12.081 -14.014 3.527 1.00 79.62 273 LEU A O 1
ATOM 2117 N N . HIS A 1 274 ? 13.915 -12.854 2.944 1.00 76.62 274 HIS A N 1
ATOM 2118 C CA . HIS A 1 274 ? 14.132 -12.267 4.264 1.00 76.62 274 HIS A CA 1
ATOM 2119 C C . HIS A 1 274 ? 13.008 -11.298 4.668 1.00 76.62 274 HIS A C 1
ATOM 2121 O O . HIS A 1 274 ? 12.540 -11.313 5.809 1.00 76.62 274 HIS A O 1
ATOM 2127 N N . MET A 1 275 ? 12.539 -10.473 3.729 1.00 71.88 275 MET A N 1
ATOM 2128 C CA . MET A 1 275 ? 11.469 -9.499 3.973 1.00 71.88 275 MET A CA 1
ATOM 2129 C C . MET A 1 275 ? 10.087 -10.158 4.073 1.00 71.88 275 MET A C 1
ATOM 2131 O O . MET A 1 275 ? 9.272 -9.731 4.889 1.00 71.88 275 MET A O 1
ATOM 2135 N N . ALA A 1 276 ? 9.831 -11.233 3.321 1.00 67.12 276 ALA A N 1
ATOM 2136 C CA . ALA A 1 276 ? 8.609 -12.025 3.442 1.00 67.12 276 ALA A CA 1
ATOM 2137 C C . ALA A 1 276 ? 8.504 -12.691 4.823 1.00 67.12 276 ALA A C 1
ATOM 2139 O O . ALA A 1 276 ? 7.436 -12.675 5.428 1.00 67.12 276 ALA A O 1
ATOM 2140 N N . TRP A 1 277 ? 9.622 -13.205 5.350 1.00 65.81 277 TRP A N 1
ATOM 2141 C CA . TRP A 1 277 ? 9.682 -13.811 6.684 1.00 65.81 277 TRP A CA 1
ATOM 2142 C C . TRP A 1 277 ? 9.421 -12.808 7.817 1.00 65.81 277 TRP A C 1
ATOM 2144 O O . TRP A 1 277 ? 8.793 -13.142 8.817 1.00 65.81 277 TRP A O 1
ATOM 2154 N N . THR A 1 278 ? 9.921 -11.578 7.678 1.00 60.75 278 THR A N 1
ATOM 2155 C CA . THR A 1 278 ? 9.939 -10.598 8.776 1.00 60.75 278 THR A CA 1
ATOM 2156 C C . THR A 1 278 ? 8.792 -9.593 8.742 1.00 60.75 278 THR A C 1
ATOM 2158 O O . THR A 1 278 ? 8.364 -9.146 9.803 1.00 60.75 278 THR A O 1
ATOM 2161 N N . ARG A 1 279 ? 8.317 -9.192 7.555 1.00 57.72 279 ARG A N 1
ATOM 2162 C CA . ARG A 1 279 ? 7.432 -8.022 7.394 1.00 57.72 279 ARG A CA 1
ATOM 2163 C C . ARG A 1 279 ? 6.317 -8.190 6.359 1.00 57.72 279 ARG A C 1
ATOM 2165 O O . ARG A 1 279 ? 5.641 -7.209 6.064 1.00 57.72 279 ARG A O 1
ATOM 2172 N N . SER A 1 280 ? 6.138 -9.382 5.774 1.00 58.69 280 SER A N 1
ATOM 2173 C CA . SER A 1 280 ? 5.135 -9.643 4.719 1.00 58.69 280 SER A CA 1
ATOM 2174 C C . SER A 1 280 ? 5.169 -8.643 3.545 1.00 58.69 280 SER A C 1
ATOM 2176 O O . SER A 1 280 ? 4.152 -8.373 2.915 1.00 58.69 280 SER A O 1
ATOM 2178 N N . MET A 1 281 ? 6.340 -8.074 3.238 1.00 63.81 281 MET A N 1
ATOM 2179 C CA . MET A 1 281 ? 6.518 -7.131 2.128 1.00 63.81 281 MET A CA 1
ATOM 2180 C C . MET A 1 281 ? 6.979 -7.873 0.870 1.00 63.81 281 MET A C 1
ATOM 2182 O O . MET A 1 281 ? 7.920 -8.665 0.931 1.00 63.81 281 MET A O 1
ATOM 2186 N N . MET A 1 282 ? 6.360 -7.585 -0.278 1.00 63.09 282 MET A N 1
ATOM 2187 C CA . MET A 1 282 ? 6.765 -8.124 -1.582 1.00 63.09 282 MET A CA 1
ATOM 2188 C C . MET A 1 282 ? 7.323 -7.021 -2.483 1.00 63.09 282 MET A C 1
ATOM 2190 O O . MET A 1 282 ? 6.822 -5.898 -2.496 1.00 63.09 282 MET A O 1
ATOM 2194 N N . PHE A 1 283 ? 8.347 -7.344 -3.272 1.00 69.38 283 PHE A N 1
ATOM 2195 C CA . PHE A 1 283 ? 8.871 -6.436 -4.293 1.00 69.38 283 PHE A CA 1
ATOM 2196 C C . PHE A 1 283 ? 8.001 -6.476 -5.553 1.00 69.38 283 PHE A C 1
ATOM 2198 O O . PHE A 1 283 ? 7.540 -7.541 -5.966 1.00 69.38 283 PHE A O 1
ATOM 2205 N N . CYS A 1 284 ? 7.814 -5.330 -6.209 1.00 72.69 284 CYS A N 1
ATOM 2206 C CA . CYS A 1 284 ? 7.074 -5.286 -7.466 1.00 72.69 284 CYS A CA 1
ATOM 2207 C C . CYS A 1 284 ? 7.905 -5.806 -8.645 1.00 72.69 284 CYS A C 1
ATOM 2209 O O . CYS A 1 284 ? 9.137 -5.735 -8.669 1.00 72.69 284 CYS A O 1
ATOM 2211 N N . LYS A 1 285 ? 7.206 -6.262 -9.687 1.00 78.94 285 LYS A N 1
ATOM 2212 C CA . LYS A 1 285 ? 7.797 -6.736 -10.946 1.00 78.94 285 LYS A CA 1
ATOM 2213 C C . LYS A 1 285 ? 8.775 -5.729 -11.564 1.00 78.94 285 LYS A C 1
ATOM 2215 O O . LYS A 1 285 ? 9.845 -6.126 -12.029 1.00 78.94 285 LYS A O 1
ATOM 2220 N N . ALA A 1 286 ? 8.454 -4.434 -11.515 1.00 79.06 286 ALA A N 1
ATOM 2221 C CA . ALA A 1 286 ? 9.306 -3.378 -12.060 1.00 79.06 286 ALA A CA 1
ATOM 2222 C C . ALA A 1 286 ? 10.713 -3.363 -11.428 1.00 79.06 286 ALA A C 1
ATOM 2224 O O . ALA A 1 286 ? 11.691 -3.111 -12.132 1.00 79.06 286 ALA A O 1
ATOM 2225 N N . MET A 1 287 ? 10.844 -3.701 -10.138 1.00 76.31 287 MET A N 1
ATOM 2226 C CA . MET A 1 287 ? 12.143 -3.749 -9.453 1.00 76.31 287 MET A CA 1
ATOM 2227 C C . MET A 1 287 ? 13.034 -4.894 -9.943 1.00 76.31 287 MET A C 1
ATOM 2229 O O . MET A 1 287 ? 14.245 -4.720 -10.016 1.00 76.31 287 MET A O 1
ATOM 2233 N N . TYR A 1 288 ? 12.462 -6.033 -10.343 1.00 77.06 288 TYR A N 1
ATOM 2234 C CA . TYR A 1 288 ? 13.234 -7.147 -10.908 1.00 77.06 288 TYR A CA 1
ATOM 2235 C C . TYR A 1 288 ? 13.644 -6.886 -12.362 1.00 77.06 288 TYR A C 1
ATOM 2237 O O . TYR A 1 288 ? 14.767 -7.194 -12.770 1.00 77.06 288 TYR A O 1
ATOM 2245 N N . VAL A 1 289 ? 12.728 -6.328 -13.156 1.00 82.44 289 VAL A N 1
ATOM 2246 C CA . VAL A 1 289 ? 12.880 -6.266 -14.615 1.00 82.44 289 VAL A CA 1
ATOM 2247 C C . VAL A 1 289 ? 13.679 -5.043 -15.067 1.00 82.44 289 VAL A C 1
ATOM 2249 O O . VAL A 1 289 ? 14.514 -5.173 -15.963 1.00 82.44 289 VAL A O 1
ATOM 2252 N N . MET A 1 290 ? 13.493 -3.871 -14.446 1.00 82.94 290 MET A N 1
ATOM 2253 C CA . MET A 1 290 ? 14.135 -2.628 -14.906 1.00 82.94 290 MET A CA 1
ATOM 2254 C C . MET A 1 290 ? 15.662 -2.660 -14.899 1.00 82.94 290 MET A C 1
ATOM 2256 O O . MET A 1 290 ? 16.263 -2.251 -15.893 1.00 82.94 290 MET A O 1
ATOM 2260 N N . PRO A 1 291 ? 16.329 -3.154 -13.844 1.00 81.25 291 PRO A N 1
ATOM 2261 C CA . PRO A 1 291 ? 17.789 -3.182 -13.817 1.00 81.25 291 PRO A CA 1
ATOM 2262 C C . PRO A 1 291 ? 18.357 -4.169 -14.837 1.00 81.25 291 PRO A C 1
ATOM 2264 O O . PRO A 1 291 ? 19.367 -3.884 -15.477 1.00 81.25 291 PRO A O 1
ATOM 2267 N N . CYS A 1 292 ? 17.669 -5.289 -15.074 1.00 82.25 292 CYS A N 1
ATOM 2268 C CA . CYS A 1 292 ? 18.036 -6.225 -16.134 1.00 82.25 292 CYS A CA 1
ATOM 2269 C C . CYS A 1 292 ? 17.893 -5.574 -17.518 1.00 82.25 292 CYS A C 1
ATOM 2271 O O . CYS A 1 292 ? 18.806 -5.647 -18.341 1.00 82.25 292 CYS A O 1
ATOM 2273 N N . LEU A 1 293 ? 16.779 -4.875 -17.755 1.00 84.69 293 LEU A N 1
ATOM 2274 C CA . LEU A 1 293 ? 16.516 -4.164 -19.005 1.00 84.69 293 LEU A CA 1
ATOM 2275 C C . LEU A 1 293 ? 17.537 -3.041 -19.245 1.00 84.69 293 LEU A C 1
ATOM 2277 O O . LEU A 1 293 ? 18.005 -2.869 -20.371 1.00 84.69 293 LEU A O 1
ATOM 2281 N N . TRP A 1 294 ? 17.963 -2.348 -18.186 1.00 82.56 294 TRP A N 1
ATOM 2282 C CA . TRP A 1 294 ? 19.054 -1.375 -18.227 1.00 82.56 294 TRP A CA 1
ATOM 2283 C C . TRP A 1 294 ? 20.380 -1.998 -18.678 1.00 82.56 294 TRP A C 1
ATOM 2285 O O . TRP A 1 294 ? 21.022 -1.477 -19.592 1.00 82.56 294 TRP A O 1
ATOM 2295 N N . LEU A 1 295 ? 20.787 -3.123 -18.079 1.00 81.06 295 LEU A N 1
ATOM 2296 C CA . LEU A 1 295 ? 22.022 -3.821 -18.453 1.00 81.06 295 LEU A CA 1
ATOM 2297 C C . LEU A 1 295 ? 21.974 -4.322 -19.903 1.00 81.06 295 LEU A C 1
ATOM 2299 O O . LEU A 1 295 ? 22.961 -4.201 -20.635 1.00 81.06 295 LEU A O 1
ATOM 2303 N N . CYS A 1 296 ? 20.821 -4.826 -20.346 1.00 81.19 296 CYS A N 1
ATOM 2304 C CA . CYS A 1 296 ? 20.610 -5.222 -21.735 1.00 81.19 296 CYS A CA 1
ATOM 2305 C C . CYS A 1 296 ? 20.700 -4.027 -22.695 1.00 81.19 296 CYS A C 1
ATOM 2307 O O . CYS A 1 296 ? 21.369 -4.124 -23.726 1.00 81.19 296 CYS A O 1
ATOM 2309 N N . ALA A 1 297 ? 20.080 -2.893 -22.357 1.00 82.44 297 ALA A N 1
ATOM 2310 C CA . ALA A 1 297 ? 20.153 -1.671 -23.153 1.00 82.44 297 ALA A CA 1
ATOM 2311 C C . ALA A 1 297 ? 21.597 -1.147 -23.260 1.00 82.44 297 ALA A C 1
ATOM 2313 O O . ALA A 1 297 ? 22.050 -0.817 -24.357 1.00 82.44 297 ALA A O 1
ATOM 2314 N N . ASP A 1 298 ? 22.344 -1.133 -22.150 1.00 80.38 298 ASP A N 1
ATOM 2315 C CA . ASP A 1 298 ? 23.751 -0.711 -22.115 1.00 80.38 298 ASP A CA 1
ATOM 2316 C C . ASP A 1 298 ? 24.630 -1.603 -23.006 1.00 80.38 298 ASP A C 1
ATOM 2318 O O . ASP A 1 298 ? 25.368 -1.106 -23.862 1.00 80.38 298 ASP A O 1
ATOM 2322 N N . PHE A 1 299 ? 24.475 -2.926 -22.898 1.00 78.75 299 PHE A N 1
ATOM 2323 C CA . PHE A 1 299 ? 25.181 -3.884 -23.747 1.00 78.75 299 PHE A CA 1
ATOM 2324 C C . PHE A 1 299 ? 24.841 -3.714 -25.234 1.00 78.75 299 PHE A C 1
ATOM 2326 O O . PHE A 1 299 ? 25.742 -3.697 -26.077 1.00 78.75 299 PHE A O 1
ATOM 2333 N N . MET A 1 300 ? 23.558 -3.558 -25.580 1.00 79.25 300 MET A N 1
ATOM 2334 C CA . MET A 1 300 ? 23.146 -3.358 -26.972 1.00 79.25 300 MET A CA 1
ATOM 2335 C C . MET A 1 300 ? 23.732 -2.075 -27.556 1.00 79.25 300 MET A C 1
ATOM 2337 O O . MET A 1 300 ? 24.289 -2.097 -28.659 1.00 79.25 300 MET A O 1
ATOM 2341 N N . PHE A 1 301 ? 23.682 -0.974 -26.804 1.00 76.50 301 PHE A N 1
ATOM 2342 C CA . PHE A 1 301 ? 24.301 0.274 -27.224 1.00 76.50 301 PHE A CA 1
ATOM 2343 C C . PHE A 1 301 ? 25.823 0.122 -27.382 1.00 76.50 301 PHE A C 1
ATOM 2345 O O . PHE A 1 301 ? 26.378 0.602 -28.379 1.00 76.50 301 PHE A O 1
ATOM 2352 N N . ASN A 1 302 ? 26.510 -0.583 -26.485 1.00 74.25 302 ASN A N 1
ATOM 2353 C CA . ASN A 1 302 ? 27.950 -0.825 -26.609 1.00 74.25 302 ASN A CA 1
ATOM 2354 C C . ASN A 1 302 ? 28.293 -1.674 -27.843 1.00 74.25 302 ASN A C 1
ATOM 2356 O O . ASN A 1 302 ? 29.110 -1.257 -28.665 1.00 74.25 302 ASN A O 1
ATOM 2360 N N . ARG A 1 303 ? 27.599 -2.794 -28.068 1.00 73.69 303 ARG A N 1
ATOM 2361 C CA . ARG A 1 303 ? 27.841 -3.677 -29.222 1.00 73.69 303 ARG A CA 1
ATOM 2362 C C . ARG A 1 303 ? 27.590 -2.982 -30.558 1.00 73.69 303 ARG A C 1
ATOM 2364 O O . ARG A 1 303 ? 28.334 -3.170 -31.518 1.00 73.69 303 ARG A O 1
ATOM 2371 N N . GLN A 1 304 ? 26.546 -2.160 -30.632 1.00 70.12 304 GLN A N 1
ATOM 2372 C CA . GLN A 1 304 ? 26.292 -1.347 -31.818 1.00 70.12 304 GLN A CA 1
ATOM 2373 C C . GLN A 1 304 ? 27.394 -0.306 -32.037 1.00 70.12 304 GLN A C 1
ATOM 2375 O O . GLN A 1 304 ? 27.715 -0.012 -33.180 1.00 70.12 304 GLN A O 1
ATOM 2380 N N . ARG A 1 305 ? 27.984 0.252 -30.967 1.00 68.88 305 ARG A N 1
ATOM 2381 C CA . ARG A 1 305 ? 29.100 1.209 -31.070 1.00 68.88 305 ARG A CA 1
ATOM 2382 C C . ARG A 1 305 ? 30.361 0.534 -31.616 1.00 68.88 305 ARG A C 1
ATOM 2384 O O . ARG A 1 305 ? 31.010 1.111 -32.478 1.00 68.88 305 ARG A O 1
ATOM 2391 N N . GLU A 1 306 ? 30.684 -0.672 -31.159 1.00 66.25 306 GLU A N 1
ATOM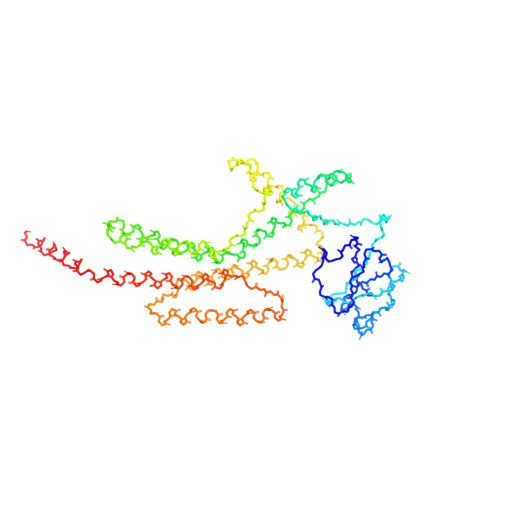 2392 C CA . GLU A 1 306 ? 31.847 -1.431 -31.648 1.00 66.25 306 GLU A CA 1
ATOM 2393 C C . GLU A 1 306 ? 31.735 -1.767 -33.137 1.00 66.25 306 GLU A C 1
ATOM 2395 O O . GLU A 1 306 ? 32.654 -1.477 -33.898 1.00 66.25 306 GLU A O 1
ATOM 2400 N N . LYS A 1 307 ? 30.575 -2.270 -33.583 1.00 63.31 307 LYS A N 1
ATOM 2401 C CA . LYS A 1 307 ? 30.324 -2.563 -35.007 1.00 63.31 307 LYS A CA 1
ATOM 2402 C C . LYS A 1 307 ? 30.428 -1.331 -35.912 1.00 63.31 307 LYS A C 1
ATOM 2404 O O . LYS A 1 307 ? 30.688 -1.463 -37.101 1.00 63.31 307 LYS A O 1
ATOM 2409 N N . LEU A 1 308 ? 30.228 -0.149 -35.341 1.00 55.69 308 LEU A N 1
ATOM 2410 C CA . LEU A 1 308 ? 30.274 1.136 -36.025 1.00 55.69 308 LEU A CA 1
ATOM 2411 C C . LEU A 1 308 ? 31.680 1.721 -36.156 1.00 55.69 308 LEU A C 1
ATOM 2413 O O . LEU A 1 308 ? 31.993 2.343 -37.165 1.00 55.69 308 LEU A O 1
ATOM 2417 N N . ILE A 1 309 ? 32.544 1.480 -35.167 1.00 53.72 309 ILE A N 1
ATOM 2418 C CA . ILE A 1 309 ? 33.967 1.853 -35.225 1.00 53.72 309 ILE A CA 1
ATOM 2419 C C . ILE A 1 309 ? 34.709 1.013 -36.285 1.00 53.72 309 ILE A C 1
ATOM 2421 O O . ILE A 1 309 ? 35.738 1.438 -36.804 1.00 53.72 309 ILE A O 1
ATOM 2425 N N . CYS A 1 310 ? 34.162 -0.146 -36.664 1.00 43.25 310 CYS A N 1
ATOM 2426 C CA . CYS A 1 310 ? 34.670 -0.985 -37.748 1.00 43.25 310 CYS A CA 1
ATOM 2427 C C . CYS A 1 310 ? 34.378 -0.461 -39.167 1.00 43.25 310 CYS A C 1
ATOM 2429 O O . CYS A 1 310 ? 34.716 -1.164 -40.113 1.00 43.25 310 CYS A O 1
ATOM 2431 N N . VAL A 1 311 ? 33.798 0.736 -39.347 1.00 46.22 311 VAL A N 1
ATOM 2432 C CA . VAL A 1 311 ? 33.795 1.434 -40.647 1.00 46.22 311 VAL A CA 1
ATOM 2433 C C . VAL A 1 311 ? 35.093 2.250 -40.745 1.00 46.22 311 VAL A C 1
ATOM 2435 O O . VAL A 1 311 ? 35.198 3.329 -40.154 1.00 46.22 311 VAL A O 1
ATOM 2438 N N . PRO A 1 312 ? 36.129 1.753 -41.442 1.00 40.91 312 PRO A N 1
ATOM 2439 C CA . PRO A 1 312 ? 37.451 2.342 -41.409 1.00 40.91 312 PRO A CA 1
ATOM 2440 C C . PRO A 1 312 ? 37.546 3.397 -42.510 1.00 40.91 312 PRO A C 1
ATOM 2442 O O . PRO A 1 312 ? 38.017 3.099 -43.601 1.00 40.91 312 PRO A O 1
ATOM 2445 N N . HIS A 1 313 ? 37.108 4.635 -42.263 1.00 40.59 313 HIS A N 1
ATOM 2446 C CA . HIS A 1 313 ? 37.527 5.718 -43.167 1.00 40.59 313 HIS A CA 1
ATOM 2447 C C . HIS A 1 313 ? 37.702 7.123 -42.577 1.00 40.59 313 HIS A C 1
ATOM 2449 O O . HIS A 1 313 ? 38.263 7.991 -43.249 1.00 40.59 313 HIS A O 1
ATOM 2455 N N . GLU A 1 314 ? 37.366 7.367 -41.311 1.00 45.50 314 GLU A N 1
ATOM 2456 C CA . GLU A 1 314 ? 37.500 8.722 -40.747 1.00 45.50 314 GLU A CA 1
ATOM 2457 C C . GLU A 1 314 ? 38.892 9.085 -40.211 1.00 45.50 314 GLU A C 1
ATOM 2459 O O . GLU A 1 314 ? 39.110 10.228 -39.823 1.00 45.50 314 GLU A O 1
ATOM 2464 N N . ARG A 1 315 ? 39.882 8.179 -40.255 1.00 38.06 315 ARG A N 1
ATOM 2465 C CA . ARG A 1 315 ? 41.268 8.533 -39.889 1.00 38.06 315 ARG A CA 1
ATOM 2466 C C . ARG A 1 315 ? 42.168 8.965 -41.053 1.00 38.06 315 ARG A C 1
ATOM 2468 O O . ARG A 1 315 ? 43.219 9.525 -40.784 1.00 38.06 315 ARG A O 1
ATOM 2475 N N . ARG A 1 316 ? 41.780 8.775 -42.326 1.00 35.44 316 ARG A N 1
ATOM 2476 C CA . ARG A 1 316 ? 42.621 9.188 -43.481 1.00 35.44 316 ARG A CA 1
ATOM 2477 C C . ARG A 1 316 ? 42.307 10.573 -44.052 1.00 35.44 316 ARG A C 1
ATOM 2479 O O . ARG A 1 316 ? 43.217 11.224 -44.545 1.00 35.44 316 ARG A O 1
ATOM 2486 N N . PHE A 1 317 ? 41.075 11.071 -43.940 1.00 37.28 317 PHE A N 1
ATOM 2487 C CA . PHE A 1 317 ? 40.716 12.369 -44.543 1.00 37.28 317 PHE A CA 1
ATOM 2488 C C . PHE A 1 317 ? 41.175 13.602 -43.744 1.00 37.28 317 PHE A C 1
ATOM 2490 O O . PHE A 1 317 ? 41.249 14.697 -44.303 1.00 37.28 317 PHE A O 1
ATOM 2497 N N . SER A 1 318 ? 41.506 13.441 -42.459 1.00 42.28 318 SER A N 1
ATOM 2498 C CA . SER A 1 318 ? 42.068 14.516 -41.625 1.00 42.28 318 SER A CA 1
ATOM 2499 C C . SER A 1 318 ? 43.562 14.746 -41.896 1.00 42.28 318 SER A C 1
ATOM 2501 O O . SER A 1 318 ? 44.017 15.890 -41.909 1.00 42.28 318 SER A O 1
ATOM 2503 N N . ASP A 1 319 ? 44.325 13.679 -42.156 1.00 39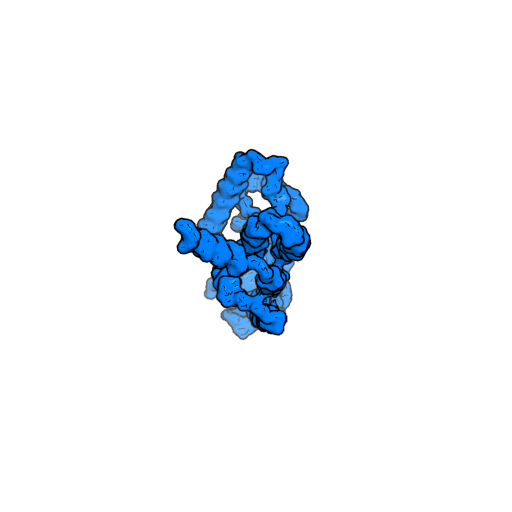.25 319 ASP A N 1
ATOM 2504 C CA . ASP A 1 319 ? 45.781 13.775 -42.326 1.00 39.25 319 ASP A CA 1
ATOM 2505 C C . ASP A 1 319 ? 46.199 14.249 -43.726 1.00 39.25 319 ASP A C 1
ATOM 2507 O O . ASP A 1 319 ? 47.185 14.975 -43.846 1.00 39.25 319 ASP A O 1
ATOM 2511 N N . ASP A 1 320 ? 45.426 13.952 -44.776 1.00 41.28 320 ASP A N 1
ATOM 2512 C CA . ASP A 1 320 ? 45.722 14.483 -46.117 1.00 41.28 320 ASP A CA 1
ATOM 2513 C C . ASP A 1 320 ? 45.390 15.976 -46.249 1.00 41.28 320 ASP A C 1
ATOM 2515 O O . ASP A 1 320 ? 46.146 16.731 -46.866 1.00 41.28 320 ASP A O 1
ATOM 2519 N N . LYS A 1 321 ? 44.329 16.458 -45.583 1.00 40.88 321 LYS A N 1
ATOM 2520 C CA . LYS A 1 321 ? 44.024 17.900 -45.542 1.00 40.88 321 LYS A CA 1
ATOM 2521 C C . LYS A 1 321 ? 45.032 18.699 -44.715 1.00 40.88 321 LYS A C 1
ATOM 2523 O O . LYS A 1 321 ? 45.244 19.876 -45.005 1.00 40.88 321 LYS A O 1
ATOM 2528 N N . SER A 1 322 ? 45.655 18.093 -43.701 1.00 42.28 322 SER A N 1
ATOM 2529 C CA . SER A 1 322 ? 46.685 18.761 -42.895 1.00 42.28 322 SER A CA 1
ATOM 2530 C C . SER A 1 322 ? 48.059 18.770 -43.578 1.00 42.28 322 SER A C 1
ATOM 2532 O O . SER A 1 322 ? 48.824 19.714 -43.375 1.00 42.28 322 SER A O 1
ATOM 2534 N N . LYS A 1 323 ? 48.352 17.785 -44.443 1.00 42.41 323 LYS A N 1
ATOM 2535 C CA . LYS A 1 323 ? 49.564 17.766 -45.276 1.00 42.41 323 LYS A CA 1
ATOM 2536 C C . LYS A 1 323 ? 49.480 18.704 -46.482 1.00 42.41 323 LYS A C 1
ATOM 2538 O O . LYS A 1 323 ? 50.434 19.436 -46.709 1.00 42.41 323 LYS A O 1
ATOM 2543 N N . GLN A 1 324 ? 48.345 18.788 -47.183 1.00 41.81 324 GLN A N 1
ATOM 2544 C CA . GLN A 1 324 ? 48.197 19.727 -48.311 1.00 41.81 324 GLN A CA 1
ATOM 2545 C C . GLN A 1 324 ? 48.211 21.208 -47.899 1.00 41.81 324 GLN A C 1
ATOM 2547 O O . GLN A 1 324 ? 48.618 22.055 -48.687 1.00 41.81 324 GLN A O 1
ATOM 2552 N N . LYS A 1 325 ? 47.827 21.542 -46.659 1.00 46.31 325 LYS A N 1
ATOM 2553 C CA . LYS A 1 325 ? 47.875 22.925 -46.144 1.00 46.31 325 LYS A CA 1
ATOM 2554 C C . LYS A 1 325 ? 49.262 23.402 -45.695 1.00 46.31 325 LYS A C 1
ATOM 2556 O O . LYS A 1 325 ? 49.390 24.561 -45.320 1.00 46.31 325 LYS A O 1
ATOM 2561 N N . LYS A 1 326 ? 50.279 22.534 -45.690 1.00 46.25 326 LYS A N 1
ATOM 2562 C CA . LYS A 1 326 ? 51.656 22.876 -45.287 1.00 46.25 326 LYS A CA 1
ATOM 2563 C C . LYS A 1 326 ? 52.628 23.020 -46.465 1.00 46.25 326 LYS A C 1
ATOM 2565 O O . LYS A 1 326 ? 53.817 23.196 -46.226 1.00 46.25 326 LYS A O 1
ATOM 2570 N N . THR A 1 327 ? 52.160 22.917 -47.710 1.00 46.28 327 THR A N 1
ATOM 2571 C CA . THR A 1 327 ? 53.033 22.908 -48.903 1.00 46.28 327 THR A CA 1
ATOM 2572 C C . THR A 1 327 ? 52.597 23.901 -49.984 1.00 46.28 327 THR A C 1
ATOM 2574 O O . THR A 1 327 ? 52.816 23.649 -51.166 1.00 46.28 327 THR A O 1
ATOM 2577 N N . ILE A 1 328 ? 51.988 25.024 -49.593 1.00 40.97 328 ILE A N 1
ATOM 2578 C CA . ILE A 1 328 ? 51.787 26.195 -50.462 1.00 40.97 328 ILE A CA 1
ATOM 2579 C C . ILE A 1 328 ? 52.187 27.441 -49.685 1.00 40.97 328 ILE A C 1
ATOM 2581 O O . ILE A 1 328 ? 51.732 27.550 -48.521 1.00 40.97 328 ILE A O 1
#

Sequence (328 aa):
MIADAVLVFGDCRDITTAIMIYGSFPAQSDQSGCAVSSGLAFSLWGSTEVLGLPIKIEGNVFYVRGVFKEEEPRLFRQVQAESKEPLSNMQLNFSGTGTSERARQYLSAAGFPEGMLLELPLIEWGLDIFFRLPAMILSLGILIRAIRRGCRLWHYPLLLAFYLPPALAVSAASIICMDLPEMPAGFIPTMWSDFEFWKNLFVGHWKNLVAWILAVSTFRDVELMAASFMTILFSLGASVCAAKAAILISIRTYRGMVLGCAAYTLTLSLLSLHMAWTRSMMFCKAMYVMPCLWLCADFMFNRQREKLICVPHERRFSDDKSKQKKTI

pLDDT: mean 79.77, std 12.43, range [35.44, 97.12]

Foldseek 3Di:
DDAAEAEDAADPVVQDPWAWPDADADHNPQQQEKEWEQLQCCVPPVGQPQAQPWDADPNDIHGYRTYTHDNGTYMYGYDDPPDPPDDPDDDDDDPDAPSVVVVCVVCVVVVNNPDLDADVVVVVLVLLVLLLVLLVLLLVVLLVVLVVVLVVCVVPVVLNVVSVVVSVVLNVCSVVQSVRDDDGNHLDDPDPPPVVSVVCVVVSNVVSVVVQVVPDQDPSNVVVVVVSVVSNVVSVVSNVVSVVCLVPDQDADPVSLVVVLVVQLVVVVVVQVVCCVPPVDHDDSSSSVSSSSSSVSSNVVNVSVVVVPVPPDPVPVVVVVVVVVVPD